Protein AF-A0A257TSZ1-F1 (afdb_monomer)

pLDDT: mean 91.19, std 8.9, range [55.22, 98.0]

Radius of gyration: 22.63 Å; Cα contacts (8 Å, |Δi|>4): 258; chains: 1; bounding box: 52×30×64 Å

Solvent-accessible surface area (backbone atoms only — not comparable to full-atom values): 9876 Å² total; per-residue (Å²): 120,74,31,49,71,44,69,35,70,67,18,49,51,43,49,48,54,56,43,73,74,39,53,81,71,53,32,54,44,48,52,51,23,55,51,53,51,50,53,45,48,20,61,42,54,86,80,51,58,47,81,46,98,85,66,38,30,39,37,81,40,74,49,34,31,34,36,35,37,78,40,75,96,72,38,33,31,39,31,63,37,48,48,70,62,68,61,60,66,57,52,44,51,46,38,49,53,46,34,43,58,61,38,58,96,40,52,39,98,84,70,73,50,55,36,49,59,53,29,52,49,48,26,46,44,41,33,73,76,68,64,52,75,57,63,56,59,43,35,19,39,34,37,30,58,40,56,60,76,41,88,49,51,56,65,64,35,25,77,74,67,34,56,70,29,21,52,51,20,55,74,65,38,60,55,83,89,44,59,82,93,76,77

Sequence (183 aa):
MRFTVEWQATARENLADLWLAATAESCRQITSSSQDIDVALRHQPYSVGESRTDGRRILFARPLAVVYEIHDEAALVKVVAVWRLVMEFKSLLSAISFAARAHEGQFRKDGETPYIAHPLRVMTVASQLFGVSDLEALMAAVLHDTIEDTRTDHDDLSEQFGTRVADYVAALTKDKRLPEETR

Mean predicted aligned error: 10.68 Å

Secondary structure (DSSP, 8-state):
-PPEEEE-HHHHHHHHHHHHTS-HHHHHHHHHHHHHHHHHHHH-TTTSSEE-TTS-EEEEETTEEEEEEEEGGGTEEEEEEEEE--THHHHHHHHHHHHHHHTTT-B-TTSSSBTTHHHHHHHHHHHHHH----HHHHHHHHHTTHHHHSS--HHHHHHHH-HHHHHHHHHH---TTS-TTT-

Structure (mmCIF, N/CA/C/O backbone):
data_AF-A0A257TSZ1-F1
#
_entry.id   AF-A0A257TSZ1-F1
#
loop_
_atom_site.group_PDB
_atom_site.id
_atom_site.type_symbol
_atom_site.label_atom_id
_atom_site.label_alt_id
_atom_site.label_comp_id
_atom_site.label_asym_id
_atom_site.label_entity_id
_atom_site.label_seq_id
_atom_site.pdbx_PDB_ins_code
_atom_site.Cartn_x
_atom_site.Cartn_y
_atom_site.Cartn_z
_atom_site.occupancy
_atom_site.B_iso_or_equiv
_atom_site.auth_seq_id
_atom_site.auth_comp_id
_atom_site.auth_asym_id
_atom_site.auth_atom_id
_atom_site.pdbx_PDB_model_num
ATOM 1 N N . MET A 1 1 ? 18.957 12.928 -32.176 1.00 67.88 1 MET A N 1
ATOM 2 C CA . MET A 1 1 ? 19.166 11.498 -32.491 1.00 67.88 1 MET A CA 1
ATOM 3 C C . MET A 1 1 ? 17.917 10.756 -32.040 1.00 67.88 1 MET A C 1
ATOM 5 O O . MET A 1 1 ? 17.446 11.062 -30.955 1.00 67.88 1 MET A O 1
ATOM 9 N N . ARG A 1 2 ? 17.305 9.912 -32.882 1.00 86.62 2 ARG A N 1
ATOM 10 C CA . ARG A 1 2 ? 16.135 9.104 -32.491 1.00 86.62 2 ARG A CA 1
ATOM 11 C C . ARG A 1 2 ? 16.613 7.700 -32.159 1.00 86.62 2 ARG A C 1
ATOM 13 O O . ARG A 1 2 ? 17.325 7.120 -32.971 1.00 86.62 2 ARG A O 1
ATOM 20 N N . PHE A 1 3 ? 16.209 7.194 -31.004 1.00 95.19 3 PHE A N 1
ATOM 21 C CA . PHE A 1 3 ? 16.510 5.835 -30.580 1.00 95.19 3 PHE A CA 1
ATOM 22 C C . PHE A 1 3 ? 15.377 4.890 -30.975 1.00 95.19 3 PHE A C 1
ATOM 24 O O . PHE A 1 3 ? 14.199 5.243 -30.901 1.00 95.19 3 PHE A O 1
ATOM 31 N N . THR A 1 4 ? 15.720 3.673 -31.371 1.00 96.38 4 THR A N 1
ATOM 32 C CA . THR A 1 4 ? 14.759 2.570 -31.428 1.00 96.38 4 THR A CA 1
ATOM 33 C C . THR A 1 4 ? 14.525 2.081 -30.005 1.00 96.38 4 THR A C 1
ATOM 35 O O . THR A 1 4 ? 15.482 1.924 -29.255 1.00 96.38 4 THR A O 1
ATOM 38 N N . VAL A 1 5 ? 13.270 1.862 -29.616 1.00 97.19 5 VAL A N 1
ATOM 39 C CA . VAL A 1 5 ? 12.923 1.321 -28.294 1.00 97.19 5 VAL A CA 1
ATOM 40 C C . VAL A 1 5 ? 12.461 -0.114 -28.483 1.00 97.19 5 VAL A C 1
ATOM 42 O O . VAL A 1 5 ? 11.555 -0.370 -29.275 1.00 97.19 5 VAL A O 1
ATOM 45 N N . GLU A 1 6 ? 13.096 -1.042 -27.779 1.00 97.62 6 GLU A N 1
ATOM 46 C CA . GLU A 1 6 ? 12.790 -2.466 -27.821 1.00 97.62 6 GLU A CA 1
ATOM 47 C C . GLU A 1 6 ? 12.449 -2.962 -26.418 1.00 97.62 6 GLU A C 1
ATOM 49 O O . GLU A 1 6 ? 13.275 -2.934 -25.504 1.00 97.62 6 GLU A O 1
ATOM 54 N N . TRP A 1 7 ? 11.228 -3.459 -26.253 1.00 97.81 7 TRP A N 1
ATOM 55 C CA . TRP A 1 7 ? 10.819 -4.125 -25.025 1.00 97.81 7 TRP A CA 1
ATOM 56 C C . TRP A 1 7 ? 11.271 -5.577 -25.064 1.00 97.81 7 TRP A C 1
ATOM 58 O O . TRP A 1 7 ? 10.825 -6.347 -25.918 1.00 97.81 7 TRP A O 1
ATOM 68 N N . GLN A 1 8 ? 12.141 -5.948 -24.127 1.00 97.94 8 GLN A N 1
ATOM 69 C CA . GLN A 1 8 ? 12.584 -7.330 -23.975 1.00 97.94 8 GLN A CA 1
ATOM 70 C C . GLN A 1 8 ? 11.395 -8.235 -23.632 1.00 97.94 8 GLN A C 1
ATOM 72 O O . GLN A 1 8 ? 10.414 -7.781 -23.039 1.00 97.94 8 GLN A O 1
ATOM 77 N N . ALA A 1 9 ? 11.478 -9.518 -23.999 1.00 95.12 9 ALA A N 1
ATOM 78 C CA . ALA A 1 9 ? 10.373 -10.471 -23.856 1.00 95.12 9 ALA A CA 1
ATOM 79 C C . ALA A 1 9 ? 9.764 -10.466 -22.443 1.00 95.12 9 ALA A C 1
ATOM 81 O O . ALA A 1 9 ? 8.557 -10.283 -22.308 1.00 95.12 9 ALA A O 1
ATOM 82 N N . THR A 1 10 ? 10.616 -10.509 -21.416 1.00 93.75 10 THR A N 1
ATOM 83 C CA . THR A 1 10 ? 10.232 -10.435 -19.999 1.00 93.75 10 THR A CA 1
ATOM 84 C C . THR A 1 10 ? 9.466 -9.158 -19.652 1.00 93.75 10 THR A C 1
ATOM 86 O O . THR A 1 10 ? 8.465 -9.200 -18.946 1.00 93.75 10 THR A O 1
ATOM 89 N N . ALA A 1 11 ? 9.895 -8.002 -20.164 1.00 94.81 11 ALA A N 1
ATOM 90 C CA . ALA A 1 11 ? 9.207 -6.738 -19.926 1.00 94.81 11 ALA A CA 1
ATOM 91 C C . ALA A 1 11 ? 7.840 -6.694 -20.626 1.00 94.81 11 ALA A C 1
ATOM 93 O O . ALA A 1 11 ? 6.883 -6.161 -20.071 1.00 94.81 11 ALA A O 1
ATOM 94 N N . ARG A 1 12 ? 7.719 -7.270 -21.827 1.00 96.50 12 ARG A N 1
ATOM 95 C CA . ARG A 1 12 ? 6.426 -7.355 -22.527 1.00 96.50 12 ARG A CA 1
ATOM 96 C C . ARG A 1 12 ? 5.448 -8.284 -21.816 1.00 96.50 12 ARG A C 1
ATOM 98 O O . ARG A 1 12 ? 4.275 -7.943 -21.722 1.00 96.50 12 ARG A O 1
ATOM 105 N N . GLU A 1 13 ? 5.926 -9.431 -21.337 1.00 94.94 13 GLU A N 1
ATOM 106 C CA . GLU A 1 13 ? 5.129 -10.395 -20.569 1.00 94.94 13 GLU A CA 1
ATOM 107 C C . GLU A 1 13 ? 4.626 -9.757 -19.271 1.00 94.94 13 GLU A C 1
ATOM 109 O O . GLU A 1 13 ? 3.419 -9.693 -19.059 1.00 94.94 13 GLU A O 1
ATOM 114 N N . ASN A 1 14 ? 5.513 -9.124 -18.495 1.00 93.56 14 ASN A N 1
ATOM 115 C CA . ASN A 1 14 ? 5.114 -8.389 -17.292 1.00 93.56 14 ASN A CA 1
ATOM 116 C C . ASN A 1 14 ? 4.100 -7.275 -17.594 1.00 93.56 14 ASN A C 1
ATOM 118 O O . ASN A 1 14 ? 3.155 -7.077 -16.835 1.00 93.56 14 ASN A O 1
ATOM 122 N N . LEU A 1 15 ? 4.274 -6.522 -18.688 1.00 95.31 15 LEU A N 1
ATOM 123 C CA . LEU A 1 15 ? 3.313 -5.486 -19.078 1.00 95.31 15 LEU A CA 1
ATOM 124 C C . LEU A 1 15 ? 1.938 -6.084 -19.408 1.00 95.31 15 LEU A C 1
ATOM 126 O O . LEU A 1 15 ? 0.918 -5.499 -19.042 1.00 95.31 15 LEU A O 1
ATOM 130 N N . ALA A 1 16 ? 1.915 -7.230 -20.091 1.00 94.25 16 ALA A N 1
ATOM 131 C CA . ALA A 1 16 ? 0.687 -7.942 -20.419 1.00 94.25 16 ALA A CA 1
ATOM 132 C C . ALA A 1 16 ? -0.016 -8.443 -19.152 1.00 94.25 16 ALA A C 1
ATOM 134 O O . ALA A 1 16 ? -1.211 -8.202 -19.002 1.00 94.25 16 ALA A O 1
ATOM 135 N N . ASP A 1 17 ? 0.720 -9.036 -18.212 1.00 91.88 17 ASP A N 1
ATOM 136 C CA . ASP A 1 17 ? 0.175 -9.499 -16.932 1.00 91.88 17 ASP A CA 1
ATOM 137 C C . ASP A 1 17 ? -0.420 -8.342 -16.120 1.00 91.88 17 ASP A C 1
ATOM 139 O O . ASP A 1 17 ? -1.544 -8.431 -15.622 1.00 91.88 17 ASP A O 1
ATOM 143 N N . LEU A 1 18 ? 0.289 -7.208 -16.051 1.00 90.44 18 LEU A N 1
ATOM 144 C CA . LEU A 1 18 ? -0.206 -5.994 -15.397 1.00 90.44 18 LEU A CA 1
ATOM 145 C C . LEU A 1 18 ? -1.496 -5.472 -16.034 1.00 90.44 18 LEU A C 1
ATOM 147 O O . LEU A 1 18 ? -2.370 -4.976 -15.325 1.00 90.44 18 LEU A O 1
ATOM 151 N N . TRP A 1 19 ? -1.609 -5.552 -17.360 1.00 93.19 19 TRP A N 1
ATOM 152 C CA . TRP A 1 19 ? -2.798 -5.117 -18.085 1.00 93.19 19 TRP A CA 1
ATOM 153 C C . TRP A 1 19 ? -3.968 -6.089 -17.892 1.00 93.19 19 TRP A C 1
ATOM 155 O O . TRP A 1 19 ? -5.091 -5.648 -17.672 1.00 93.19 19 TRP A O 1
ATOM 165 N N . LEU A 1 20 ? -3.716 -7.401 -17.929 1.00 89.19 20 LEU A N 1
ATOM 166 C CA . LEU A 1 20 ? -4.734 -8.440 -17.738 1.00 89.19 20 LEU A CA 1
ATOM 167 C C . LEU A 1 20 ? -5.305 -8.445 -16.316 1.00 89.19 20 LEU A C 1
ATOM 169 O O . LEU A 1 20 ? -6.489 -8.720 -16.135 1.00 89.19 20 LEU A O 1
ATOM 173 N N . ALA A 1 21 ? -4.488 -8.112 -15.317 1.00 82.06 21 ALA A N 1
ATOM 174 C CA . ALA A 1 21 ? -4.914 -8.007 -13.924 1.00 82.06 21 ALA A CA 1
ATOM 175 C C . ALA A 1 21 ? -5.618 -6.674 -13.585 1.00 82.06 21 ALA A C 1
ATOM 177 O O . ALA A 1 21 ? -6.079 -6.487 -12.457 1.00 82.06 21 ALA A O 1
ATOM 178 N N . ALA A 1 22 ? -5.679 -5.717 -14.516 1.00 82.56 22 ALA A N 1
ATOM 179 C CA . ALA A 1 22 ? -6.166 -4.366 -14.259 1.00 82.56 22 ALA A CA 1
ATOM 180 C C . ALA A 1 22 ? -7.671 -4.185 -14.535 1.00 82.56 22 ALA A C 1
ATOM 182 O O . ALA A 1 22 ? -8.278 -4.852 -15.368 1.00 82.56 22 ALA A O 1
ATOM 183 N N . THR A 1 23 ? -8.284 -3.208 -13.856 1.00 80.88 23 THR A N 1
ATOM 184 C CA . THR A 1 23 ? -9.635 -2.731 -14.195 1.00 80.88 23 THR A CA 1
ATOM 185 C C . THR A 1 23 ? -9.628 -1.980 -15.528 1.00 80.88 23 THR A C 1
ATOM 187 O O . THR A 1 23 ? -8.599 -1.442 -15.929 1.00 80.88 23 THR A O 1
ATOM 190 N N . ALA A 1 24 ? -10.784 -1.831 -16.185 1.00 77.12 24 ALA A N 1
ATOM 191 C CA . ALA A 1 24 ? -10.878 -1.126 -17.472 1.00 77.12 24 ALA A CA 1
ATOM 192 C C . ALA A 1 24 ? -10.307 0.310 -17.447 1.00 77.12 24 ALA A C 1
ATOM 194 O O . ALA A 1 24 ? -9.756 0.784 -18.442 1.00 77.12 24 ALA A O 1
ATOM 195 N N . GLU A 1 25 ? -10.428 1.015 -16.319 1.00 73.44 25 GLU A N 1
ATOM 196 C CA . GLU A 1 25 ? -9.804 2.328 -16.124 1.00 73.44 25 GLU A CA 1
ATOM 197 C C . GLU A 1 25 ? -8.284 2.231 -15.961 1.00 73.44 25 GLU A C 1
ATOM 199 O O . GLU A 1 25 ? -7.546 2.964 -16.624 1.00 73.44 25 GLU A O 1
ATOM 204 N N . SER A 1 26 ? -7.809 1.282 -15.153 1.00 80.56 26 SER A N 1
ATOM 205 C CA . SER A 1 26 ? -6.377 1.034 -14.963 1.00 80.56 26 SER A CA 1
ATOM 206 C C . SER A 1 26 ? -5.695 0.565 -16.257 1.00 80.56 26 SER A C 1
ATOM 208 O O . SER A 1 26 ? -4.576 0.990 -16.530 1.00 80.56 26 SER A O 1
ATOM 210 N N . CYS A 1 27 ? -6.371 -0.215 -17.109 1.00 90.50 27 CYS A N 1
ATOM 211 C CA . CYS A 1 27 ? -5.878 -0.614 -18.431 1.00 90.50 27 CYS A CA 1
ATOM 212 C C . CYS A 1 27 ? -5.538 0.603 -19.299 1.00 90.50 27 CYS A C 1
ATOM 214 O O . CYS A 1 27 ? -4.465 0.649 -19.897 1.00 90.50 27 CYS A O 1
ATOM 216 N N . ARG A 1 28 ? -6.416 1.620 -19.337 1.00 89.31 28 ARG A N 1
ATOM 217 C CA . ARG A 1 28 ? -6.166 2.859 -20.100 1.00 89.31 28 ARG A CA 1
ATOM 218 C C . ARG A 1 28 ? -4.935 3.599 -19.582 1.00 89.31 28 ARG A C 1
ATOM 220 O O . ARG A 1 28 ? -4.121 4.056 -20.381 1.00 89.31 28 ARG A O 1
ATOM 227 N N . GLN A 1 29 ? -4.782 3.682 -18.261 1.00 89.69 29 GLN A N 1
ATOM 228 C CA . GLN A 1 29 ? -3.630 4.328 -17.628 1.00 89.69 29 GLN A CA 1
ATOM 229 C C . GLN A 1 29 ? -2.321 3.576 -17.911 1.00 89.69 29 GLN A C 1
ATOM 231 O O . GLN A 1 29 ? -1.318 4.207 -18.232 1.00 89.69 29 GLN A O 1
ATOM 236 N N . ILE A 1 30 ? -2.332 2.240 -17.842 1.00 92.69 30 ILE A N 1
ATOM 237 C CA . ILE A 1 30 ? -1.179 1.387 -18.175 1.00 92.69 30 ILE A CA 1
ATOM 238 C C . ILE A 1 30 ? -0.782 1.574 -19.642 1.00 92.69 30 ILE A C 1
ATOM 240 O O . ILE A 1 30 ? 0.391 1.802 -19.934 1.00 92.69 30 ILE A O 1
ATOM 244 N N . THR A 1 31 ? -1.750 1.537 -20.564 1.00 95.00 31 THR A N 1
ATOM 245 C CA . THR A 1 31 ? -1.488 1.749 -21.992 1.00 95.00 31 THR A CA 1
ATOM 246 C C . THR A 1 31 ? -0.898 3.137 -22.252 1.00 95.00 31 THR A C 1
ATOM 248 O O . THR A 1 31 ? 0.151 3.223 -22.887 1.00 95.00 31 THR 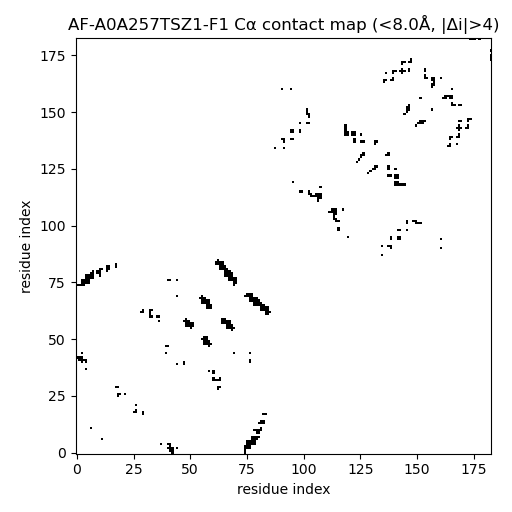A O 1
ATOM 251 N N . SER A 1 32 ? -1.500 4.203 -21.714 1.00 94.88 32 SER A N 1
ATOM 252 C CA . SER A 1 32 ? -0.982 5.574 -21.863 1.00 94.88 32 SER A CA 1
ATOM 253 C C . SER A 1 32 ? 0.450 5.699 -21.341 1.00 94.88 32 SER A C 1
ATOM 255 O O . SER A 1 32 ? 1.330 6.187 -22.037 1.00 94.88 32 SER A O 1
ATOM 257 N N . SER A 1 33 ? 0.711 5.176 -20.145 1.00 94.88 33 SER A N 1
ATOM 258 C CA . SER A 1 33 ? 2.034 5.217 -19.524 1.00 94.88 33 SER A CA 1
ATOM 259 C C . SER A 1 33 ? 3.096 4.457 -20.328 1.00 94.88 33 SER A C 1
ATOM 261 O O . SER A 1 33 ? 4.203 4.965 -20.507 1.00 94.88 33 SER A O 1
ATOM 263 N N . SER A 1 34 ? 2.769 3.281 -20.880 1.00 96.69 34 SER A N 1
ATOM 264 C CA . SER A 1 34 ? 3.697 2.555 -21.762 1.00 96.69 34 SER A CA 1
ATOM 265 C C . SER A 1 34 ? 4.038 3.341 -23.036 1.00 96.69 34 SER A C 1
ATOM 267 O O . SER A 1 34 ? 5.186 3.323 -23.476 1.00 96.69 34 SER A O 1
ATOM 269 N N . GLN A 1 35 ? 3.075 4.089 -23.590 1.00 96.62 35 GLN A N 1
ATOM 270 C CA . GLN A 1 35 ? 3.293 4.956 -24.750 1.00 96.62 35 GLN A CA 1
ATOM 271 C C . GLN A 1 35 ? 4.170 6.161 -24.395 1.00 96.62 35 GLN A C 1
ATOM 273 O O . GLN A 1 35 ? 5.081 6.495 -25.153 1.00 96.62 35 GLN A O 1
ATOM 278 N N . ASP A 1 36 ? 3.943 6.779 -23.235 1.00 96.25 36 ASP A N 1
ATOM 279 C CA . ASP A 1 36 ? 4.760 7.891 -22.744 1.00 96.25 36 ASP A CA 1
ATOM 280 C C . ASP A 1 36 ? 6.218 7.463 -22.531 1.00 96.25 36 ASP A C 1
ATOM 282 O O . ASP A 1 36 ? 7.141 8.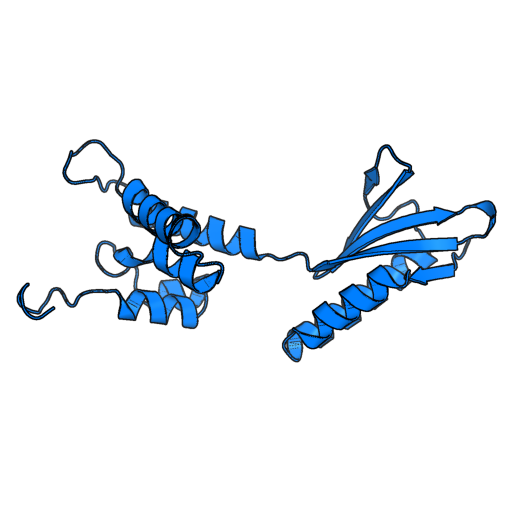190 -22.906 1.00 96.25 36 ASP A O 1
ATOM 286 N N . ILE A 1 37 ? 6.436 6.255 -21.996 1.00 96.88 37 ILE A N 1
ATOM 287 C CA . ILE A 1 37 ? 7.766 5.642 -21.869 1.00 96.88 37 ILE A CA 1
ATOM 288 C C . ILE A 1 37 ? 8.416 5.490 -23.248 1.00 96.88 37 ILE A C 1
ATOM 290 O O . ILE A 1 37 ? 9.544 5.944 -23.445 1.00 96.88 37 ILE A O 1
ATOM 294 N N . ASP A 1 38 ? 7.705 4.910 -24.215 1.00 96.69 38 ASP A N 1
ATOM 295 C CA . ASP A 1 38 ? 8.199 4.730 -25.584 1.00 96.69 38 ASP A CA 1
ATOM 296 C C . ASP A 1 38 ? 8.607 6.058 -26.231 1.00 96.69 38 ASP A C 1
ATOM 298 O O . ASP A 1 38 ? 9.675 6.173 -26.842 1.00 96.69 38 ASP A O 1
ATOM 302 N N . VAL A 1 39 ? 7.770 7.087 -26.083 1.00 96.06 39 VAL A N 1
ATOM 303 C CA . VAL A 1 39 ? 8.034 8.425 -26.618 1.00 96.06 39 VAL A CA 1
ATOM 304 C C . VAL A 1 39 ? 9.245 9.048 -25.929 1.00 96.06 39 VAL A C 1
ATOM 306 O O . VAL A 1 39 ? 10.131 9.557 -26.621 1.00 96.06 39 VAL A O 1
ATOM 309 N N . ALA A 1 40 ? 9.322 8.996 -24.600 1.00 95.50 40 ALA A N 1
ATOM 310 C CA . ALA A 1 40 ? 10.424 9.569 -23.836 1.00 95.50 40 ALA A CA 1
ATOM 311 C C . ALA A 1 40 ? 11.769 8.929 -24.214 1.00 95.50 40 ALA A C 1
ATOM 313 O O . ALA A 1 40 ? 12.721 9.634 -24.567 1.00 95.50 40 ALA A O 1
ATOM 314 N N . LEU A 1 41 ? 11.828 7.595 -24.220 1.00 96.38 41 LEU A N 1
ATOM 315 C CA . LEU A 1 41 ? 13.045 6.836 -24.511 1.00 96.38 41 LEU A CA 1
ATOM 316 C C . LEU A 1 41 ? 13.493 6.972 -25.971 1.00 96.38 41 LEU A C 1
ATOM 318 O O . LEU A 1 41 ? 14.689 6.999 -26.246 1.00 96.38 41 LEU A O 1
ATOM 322 N N . ARG A 1 42 ? 12.558 7.136 -26.913 1.00 96.19 42 ARG A N 1
ATOM 323 C CA . ARG A 1 42 ? 12.878 7.380 -28.329 1.00 96.19 42 ARG A CA 1
ATOM 324 C C . ARG A 1 42 ? 13.566 8.725 -28.561 1.00 96.19 42 ARG A C 1
ATOM 326 O O . ARG A 1 42 ? 14.367 8.843 -29.492 1.00 96.19 42 ARG A O 1
ATOM 333 N N . HIS A 1 43 ? 13.229 9.747 -27.775 1.00 93.81 43 HIS A N 1
ATOM 334 C CA . HIS A 1 43 ? 13.688 11.116 -28.021 1.00 93.81 43 HIS A CA 1
ATOM 335 C C . HIS A 1 43 ? 14.877 11.518 -27.155 1.00 93.81 43 HIS A C 1
ATOM 337 O O . HIS A 1 43 ? 15.797 12.154 -27.670 1.00 93.81 43 HIS A O 1
ATOM 343 N N . GLN A 1 44 ? 14.855 11.201 -25.858 1.00 92.81 44 GLN A N 1
ATOM 344 C CA . GLN A 1 44 ? 15.861 11.698 -24.919 1.00 92.81 44 GLN A CA 1
ATOM 345 C C . GLN A 1 44 ? 16.191 10.688 -23.799 1.00 92.81 44 GLN A C 1
ATOM 347 O O . GLN A 1 44 ? 16.047 11.000 -22.618 1.00 92.81 44 GLN A O 1
ATOM 352 N N . PRO A 1 45 ? 16.688 9.482 -24.123 1.00 93.69 45 PRO A N 1
ATOM 353 C CA . PRO A 1 45 ? 16.897 8.436 -23.118 1.00 93.69 45 PRO A CA 1
ATOM 354 C C . PRO A 1 45 ? 17.956 8.798 -22.058 1.00 93.69 45 PRO A C 1
ATOM 356 O O . PRO A 1 45 ? 17.916 8.281 -20.949 1.00 93.69 45 PRO A O 1
ATOM 359 N N . TYR A 1 46 ? 18.877 9.725 -22.347 1.00 93.62 46 TYR A N 1
ATOM 360 C CA . TYR A 1 46 ? 19.882 10.187 -21.377 1.00 93.62 46 TYR A CA 1
ATOM 361 C C . TYR A 1 46 ? 19.359 11.224 -20.377 1.00 93.62 46 TYR A C 1
ATOM 363 O O . TYR A 1 46 ? 19.926 11.347 -19.291 1.00 93.62 46 TYR A O 1
ATOM 371 N N . SER A 1 47 ? 18.318 11.989 -20.729 1.00 92.19 47 SER A N 1
ATOM 372 C CA . SER A 1 47 ? 17.784 13.062 -19.874 1.00 92.19 47 SER A CA 1
ATOM 373 C C . SER A 1 47 ? 16.611 12.610 -19.009 1.00 92.19 47 SER A C 1
ATOM 375 O O . SER A 1 47 ? 16.242 13.313 -18.072 1.00 92.19 47 SER A O 1
ATOM 377 N N . VAL A 1 48 ? 16.032 11.445 -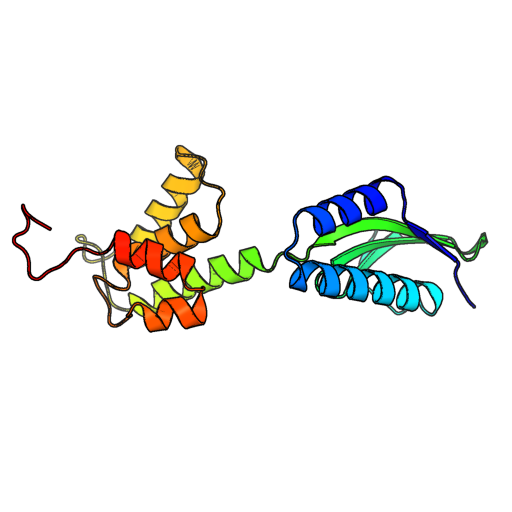19.303 1.00 92.00 48 VAL A N 1
ATOM 378 C CA . VAL A 1 48 ? 14.920 10.880 -18.538 1.00 92.00 48 VAL A CA 1
ATOM 379 C C . VAL A 1 48 ? 15.412 9.805 -17.569 1.00 92.00 48 VAL A C 1
ATOM 381 O O . VAL A 1 48 ? 16.392 9.104 -17.827 1.00 92.00 48 VAL A O 1
ATOM 384 N N . GLY A 1 49 ? 14.726 9.663 -16.436 1.00 90.88 49 GLY A N 1
ATOM 385 C CA . GLY A 1 49 ? 15.036 8.652 -15.423 1.00 90.88 49 GLY A CA 1
ATOM 386 C C . GLY A 1 49 ? 16.354 8.856 -14.661 1.00 90.88 49 GLY A C 1
ATOM 387 O O . GLY A 1 49 ? 17.063 9.844 -14.830 1.00 90.88 49 GLY A O 1
ATOM 388 N N . GLU A 1 50 ? 16.674 7.886 -13.807 1.00 92.44 50 GLU A N 1
ATOM 389 C CA . GLU A 1 50 ? 17.844 7.875 -12.926 1.00 92.44 50 GLU A CA 1
ATOM 390 C C . GLU A 1 50 ? 18.842 6.786 -13.335 1.00 92.44 50 GLU A C 1
ATOM 392 O O . GLU A 1 50 ? 18.465 5.621 -13.479 1.00 92.44 50 GLU A O 1
ATOM 397 N N . SER A 1 51 ? 20.122 7.146 -13.464 1.00 93.19 51 SER A N 1
ATOM 398 C CA . SER A 1 51 ? 21.215 6.199 -13.726 1.00 93.19 51 SER A CA 1
ATOM 399 C C . SER A 1 51 ? 21.526 5.304 -12.523 1.00 93.19 51 SER A C 1
ATOM 401 O O . SER A 1 51 ? 21.417 5.724 -11.370 1.00 93.19 51 SER A O 1
ATOM 403 N N . ARG A 1 52 ? 22.003 4.088 -12.795 1.00 93.50 52 ARG A N 1
ATOM 404 C CA . ARG A 1 52 ? 22.533 3.126 -11.819 1.00 93.50 52 ARG A CA 1
ATOM 405 C C . ARG A 1 52 ? 24.009 2.837 -12.100 1.00 93.50 52 ARG A C 1
ATOM 407 O O . ARG A 1 52 ? 24.517 3.119 -13.183 1.00 93.50 52 ARG A O 1
ATOM 414 N N . THR A 1 53 ? 24.712 2.308 -11.100 1.00 88.19 53 THR A N 1
ATOM 415 C CA . THR A 1 53 ? 26.166 2.055 -11.152 1.00 88.19 53 THR A CA 1
ATOM 416 C C . THR A 1 53 ? 26.567 0.971 -12.151 1.00 88.19 53 THR A C 1
ATOM 418 O O . THR A 1 53 ? 27.727 0.903 -12.540 1.00 88.19 53 THR A O 1
ATOM 421 N N . ASP A 1 54 ? 25.620 0.145 -12.583 1.00 90.12 54 ASP A N 1
ATOM 422 C CA . ASP A 1 54 ? 25.796 -0.932 -13.558 1.00 90.12 54 ASP A CA 1
ATOM 423 C C . ASP A 1 54 ? 25.441 -0.517 -14.998 1.00 90.12 54 ASP A C 1
ATOM 425 O O . ASP A 1 54 ? 25.347 -1.366 -15.880 1.00 90.12 54 ASP A O 1
ATOM 429 N N . GLY A 1 55 ? 25.225 0.779 -15.245 1.00 88.00 55 GLY A N 1
ATOM 430 C CA . GLY A 1 55 ? 24.879 1.315 -16.564 1.00 88.00 55 GLY A CA 1
ATOM 431 C C . GLY A 1 55 ? 23.387 1.255 -16.907 1.00 88.00 55 GLY A C 1
ATOM 432 O O . GLY A 1 55 ? 22.974 1.852 -17.903 1.00 88.00 55 GLY A O 1
ATOM 433 N N . ARG A 1 56 ? 22.555 0.615 -16.075 1.00 95.62 56 ARG A N 1
ATOM 434 C CA . ARG A 1 56 ? 21.094 0.621 -16.241 1.00 95.62 56 ARG A CA 1
ATOM 435 C C . ARG A 1 56 ? 20.493 1.944 -15.784 1.00 95.62 56 ARG A C 1
ATOM 437 O O . ARG A 1 56 ? 21.087 2.702 -15.016 1.00 95.62 56 ARG A O 1
ATOM 444 N N . ARG A 1 57 ? 19.279 2.231 -16.242 1.00 96.94 57 ARG A N 1
ATOM 445 C CA . ARG A 1 57 ? 18.527 3.439 -15.892 1.00 96.94 57 ARG A CA 1
ATOM 446 C C . ARG A 1 57 ? 17.107 3.078 -15.490 1.00 96.94 57 ARG A C 1
ATOM 448 O O . ARG A 1 57 ? 16.548 2.117 -16.007 1.00 96.94 57 ARG A O 1
ATOM 455 N N . ILE A 1 58 ? 16.522 3.839 -14.570 1.00 96.38 58 ILE A N 1
ATOM 456 C CA . ILE A 1 58 ? 15.138 3.647 -14.117 1.00 96.38 58 ILE A CA 1
ATOM 457 C C . ILE A 1 58 ? 14.308 4.864 -14.500 1.00 96.38 58 ILE A C 1
ATOM 459 O O . ILE A 1 58 ? 14.647 5.977 -14.110 1.00 96.38 58 ILE A O 1
ATOM 463 N N . LEU A 1 59 ? 13.214 4.663 -15.232 1.00 95.81 59 LEU A N 1
ATOM 464 C CA . LEU A 1 59 ? 12.246 5.711 -15.553 1.00 95.81 59 LEU A CA 1
ATOM 465 C C . LEU A 1 59 ? 10.935 5.441 -14.818 1.00 95.81 59 LEU A C 1
ATOM 467 O O . LEU A 1 59 ? 10.356 4.365 -14.937 1.00 95.81 59 LEU A O 1
ATOM 471 N N . PHE A 1 60 ? 10.456 6.448 -14.093 1.00 93.75 60 PHE A N 1
ATOM 472 C CA . PHE A 1 60 ? 9.146 6.444 -13.455 1.00 93.75 60 PHE A CA 1
ATOM 473 C C . PHE A 1 60 ? 8.160 7.222 -14.331 1.00 93.75 60 PHE A C 1
ATOM 475 O O . PHE A 1 60 ? 8.308 8.429 -14.508 1.00 93.75 60 PHE A O 1
ATOM 482 N N . ALA A 1 61 ? 7.143 6.543 -14.855 1.00 91.19 61 ALA A N 1
ATOM 483 C CA . ALA A 1 61 ? 6.077 7.138 -15.653 1.00 91.19 61 ALA A CA 1
ATOM 484 C C . ALA A 1 61 ? 4.757 6.528 -15.188 1.00 91.19 61 ALA A C 1
ATOM 486 O O . ALA A 1 61 ? 4.356 5.468 -15.652 1.00 91.19 61 ALA A O 1
ATOM 487 N N . ARG A 1 62 ? 4.108 7.143 -14.197 1.00 88.88 62 ARG A N 1
ATOM 488 C CA . ARG A 1 62 ? 2.975 6.519 -13.497 1.00 88.88 62 ARG A CA 1
ATOM 489 C C . ARG A 1 62 ? 1.856 6.085 -14.466 1.00 88.88 62 ARG A C 1
ATOM 491 O O . ARG A 1 62 ? 1.536 6.845 -15.373 1.00 88.88 62 ARG A O 1
ATOM 498 N N . PRO A 1 63 ? 1.235 4.909 -14.248 1.00 90.69 63 PRO A N 1
ATOM 499 C CA . PRO A 1 63 ? 1.419 4.012 -13.103 1.00 90.69 63 PRO A CA 1
ATOM 500 C C . PRO A 1 63 ? 2.591 3.026 -13.239 1.00 90.69 63 PRO A C 1
ATOM 502 O O . PRO A 1 63 ? 2.723 2.156 -12.385 1.00 90.69 63 PRO A O 1
ATOM 505 N N . LEU A 1 64 ? 3.432 3.121 -14.269 1.00 93.88 64 LEU A N 1
ATOM 506 C CA . LEU A 1 64 ? 4.537 2.191 -14.497 1.00 93.88 64 LEU A CA 1
ATOM 507 C C . LEU A 1 64 ? 5.887 2.758 -14.048 1.00 93.88 64 LEU A C 1
ATOM 509 O O . LEU A 1 64 ? 6.119 3.967 -13.972 1.00 93.88 64 LEU A O 1
ATOM 513 N N . ALA A 1 65 ? 6.810 1.848 -13.790 1.00 94.56 65 ALA A N 1
ATOM 514 C CA . ALA A 1 65 ? 8.231 2.125 -13.780 1.00 94.56 65 ALA A CA 1
ATOM 515 C C . ALA A 1 65 ? 8.944 1.076 -14.626 1.00 94.56 65 ALA A C 1
ATOM 517 O O . ALA A 1 65 ? 8.518 -0.079 -14.683 1.00 94.56 65 ALA A O 1
ATOM 518 N N . VAL A 1 66 ? 10.012 1.496 -15.295 1.00 97.25 66 VAL A N 1
ATOM 519 C CA . VAL A 1 66 ? 10.813 0.628 -16.156 1.00 97.25 66 VAL A CA 1
ATOM 520 C C . VAL A 1 66 ? 12.285 0.717 -15.812 1.00 97.25 66 VAL A C 1
ATOM 522 O O . VAL A 1 66 ? 12.778 1.782 -15.439 1.00 97.25 66 VAL A O 1
ATOM 525 N N . VAL A 1 67 ? 12.992 -0.394 -15.999 1.00 97.44 67 VAL A N 1
ATOM 526 C CA . VAL A 1 67 ? 14.451 -0.405 -16.112 1.00 97.44 67 VAL A CA 1
ATOM 527 C C . VAL A 1 67 ? 14.800 -0.521 -17.586 1.00 97.44 67 VAL A C 1
ATOM 529 O O . VAL A 1 67 ? 14.210 -1.333 -18.303 1.00 97.44 67 VAL A O 1
ATOM 532 N N . TYR A 1 68 ? 15.758 0.280 -18.037 1.00 97.75 68 TYR A N 1
ATOM 533 C CA . TYR A 1 68 ? 16.214 0.268 -19.416 1.00 97.75 68 TYR A CA 1
ATOM 534 C C . TYR A 1 68 ? 17.725 0.476 -19.541 1.00 97.75 68 TYR A C 1
ATOM 536 O O . TYR A 1 68 ? 18.382 1.013 -18.647 1.00 97.75 68 TYR A O 1
ATOM 544 N N . GLU A 1 69 ? 18.257 0.043 -20.677 1.00 97.00 69 GLU A N 1
ATOM 545 C CA . GLU A 1 69 ? 19.661 0.146 -21.073 1.00 97.00 69 GLU A CA 1
ATOM 546 C C . GLU A 1 69 ? 19.758 0.921 -22.384 1.00 97.00 69 GLU A C 1
ATOM 548 O O . GLU A 1 69 ? 18.900 0.772 -23.258 1.00 97.00 69 GLU A O 1
ATOM 553 N N . ILE A 1 70 ? 20.793 1.750 -22.526 1.00 96.12 70 ILE A N 1
ATOM 554 C CA . ILE A 1 70 ? 21.051 2.496 -23.760 1.00 96.12 70 ILE A CA 1
ATOM 555 C C . ILE A 1 70 ? 22.260 1.877 -24.460 1.00 96.12 70 ILE A C 1
ATOM 557 O O . ILE A 1 70 ? 23.318 1.715 -23.858 1.00 96.12 70 ILE A O 1
ATOM 561 N N . HIS A 1 71 ? 22.098 1.546 -25.736 1.00 94.69 71 HIS A N 1
ATOM 562 C CA . HIS A 1 71 ? 23.131 1.005 -26.610 1.00 94.69 71 HIS A CA 1
ATOM 563 C C . HIS A 1 71 ? 23.439 2.029 -27.707 1.00 94.69 71 HIS A C 1
ATOM 565 O O . HIS A 1 71 ? 22.760 2.087 -28.738 1.00 94.69 71 HIS A O 1
ATOM 571 N N . ASP A 1 72 ? 24.469 2.839 -27.460 1.00 88.62 72 ASP A N 1
ATOM 572 C CA . ASP A 1 72 ? 24.899 3.947 -28.319 1.00 88.62 72 ASP A CA 1
ATOM 573 C C . ASP A 1 72 ? 25.153 3.528 -29.769 1.00 88.62 72 ASP A C 1
ATOM 575 O O . ASP A 1 72 ? 24.633 4.149 -30.697 1.00 88.62 72 ASP A O 1
ATOM 579 N N . GLU A 1 73 ? 25.900 2.438 -29.963 1.00 89.00 73 GLU A N 1
ATOM 580 C CA . GLU A 1 73 ? 26.353 1.978 -31.284 1.00 89.00 73 GLU A CA 1
ATOM 581 C C . GLU A 1 73 ? 25.198 1.686 -32.251 1.00 89.00 73 GLU A C 1
ATOM 583 O O . GLU A 1 73 ? 25.325 1.883 -33.458 1.00 89.00 73 GLU A O 1
ATOM 588 N N . ALA A 1 74 ? 24.056 1.250 -31.718 1.00 90.12 74 ALA A N 1
ATOM 589 C CA . ALA A 1 74 ? 22.877 0.879 -32.494 1.00 90.12 74 ALA A CA 1
ATOM 590 C C . ALA A 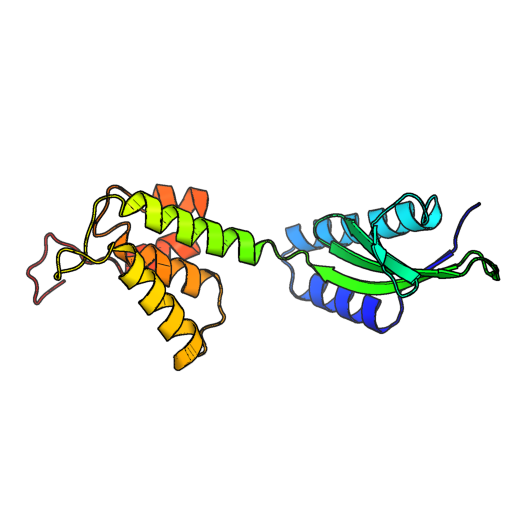1 74 ? 21.747 1.919 -32.417 1.00 90.12 74 ALA A C 1
ATOM 592 O O . ALA A 1 74 ? 20.670 1.678 -32.964 1.00 90.12 74 ALA A O 1
ATOM 593 N N . ALA A 1 75 ? 21.953 3.042 -31.714 1.00 93.56 75 ALA A N 1
ATOM 594 C CA . ALA A 1 75 ? 20.883 3.963 -31.329 1.00 93.56 75 ALA A CA 1
ATOM 595 C C . ALA A 1 75 ? 19.660 3.206 -30.765 1.00 93.56 75 ALA A C 1
ATOM 597 O O . ALA A 1 75 ? 18.520 3.448 -31.163 1.00 93.56 75 ALA A O 1
ATOM 598 N N . LEU A 1 76 ? 19.902 2.249 -29.864 1.00 95.81 76 LEU A N 1
ATOM 599 C CA . LEU A 1 76 ? 18.892 1.328 -29.341 1.00 95.81 76 LEU A CA 1
ATOM 600 C C . LEU A 1 76 ? 18.716 1.521 -27.834 1.00 95.81 76 LEU A C 1
ATOM 602 O O . LEU A 1 76 ? 19.689 1.653 -27.100 1.00 95.81 76 LEU A O 1
ATOM 606 N N . VAL A 1 77 ? 17.474 1.489 -27.367 1.00 97.00 77 VAL A N 1
ATOM 607 C CA . VAL A 1 77 ? 17.117 1.432 -25.951 1.00 97.00 77 VAL A CA 1
ATOM 608 C C . VAL A 1 77 ? 16.390 0.124 -25.690 1.00 97.00 77 VAL A C 1
ATOM 610 O O . VAL A 1 77 ? 15.361 -0.140 -26.312 1.00 97.00 77 VAL A O 1
ATOM 613 N N . LYS A 1 78 ? 16.898 -0.682 -24.758 1.00 97.75 78 LYS A N 1
ATOM 614 C CA . LYS A 1 78 ? 16.247 -1.924 -24.334 1.00 97.75 78 LYS A CA 1
ATOM 615 C C . LYS A 1 78 ? 15.514 -1.703 -23.028 1.00 97.75 78 LYS A C 1
ATOM 617 O O . LYS A 1 78 ? 16.146 -1.408 -22.019 1.00 97.75 78 LYS A O 1
ATOM 622 N N . VAL A 1 79 ? 14.198 -1.882 -23.024 1.00 97.75 79 VAL A N 1
ATOM 623 C CA . VAL A 1 79 ? 13.412 -1.942 -21.788 1.00 97.75 79 VAL A CA 1
ATOM 624 C C . VAL A 1 79 ? 13.503 -3.366 -21.252 1.00 97.75 79 VAL A C 1
ATOM 626 O O . VAL A 1 79 ? 12.948 -4.292 -21.844 1.00 97.75 79 VAL A O 1
ATOM 629 N N . VAL A 1 80 ? 14.251 -3.547 -20.164 1.00 97.38 80 VAL A N 1
ATOM 630 C CA . VAL A 1 80 ? 14.592 -4.870 -19.608 1.00 97.38 80 VAL A CA 1
ATOM 631 C C . VAL A 1 80 ? 13.599 -5.340 -18.550 1.00 97.38 80 VAL A C 1
ATOM 633 O O . VAL A 1 80 ? 13.419 -6.541 -18.361 1.00 97.38 80 VAL A O 1
ATOM 636 N N . ALA A 1 81 ? 12.932 -4.406 -17.872 1.00 95.94 81 ALA A N 1
ATOM 637 C CA . ALA A 1 81 ? 11.913 -4.714 -16.881 1.00 95.94 81 ALA A CA 1
ATOM 638 C C . ALA A 1 81 ? 10.867 -3.605 -16.812 1.00 95.94 81 ALA A C 1
ATOM 640 O O . ALA A 1 81 ? 11.177 -2.431 -17.015 1.00 95.94 81 ALA A O 1
ATOM 641 N N . VAL A 1 82 ? 9.648 -3.991 -16.452 1.00 95.94 82 VAL A N 1
ATOM 642 C CA . VAL A 1 82 ? 8.544 -3.093 -16.126 1.00 95.94 82 VAL A CA 1
ATOM 643 C C . VAL A 1 82 ? 7.799 -3.644 -14.928 1.00 95.94 82 VAL A C 1
ATOM 645 O O . VAL A 1 82 ? 7.652 -4.858 -14.777 1.00 95.94 82 VAL A O 1
ATOM 648 N N . TRP A 1 83 ? 7.341 -2.743 -14.075 1.00 93.00 83 TRP A N 1
ATOM 649 C CA . TRP A 1 83 ? 6.447 -3.060 -12.979 1.00 93.00 83 TRP A CA 1
ATOM 650 C C . TRP A 1 83 ? 5.474 -1.906 -12.774 1.00 93.00 83 TRP A C 1
ATOM 652 O O . TRP A 1 83 ? 5.732 -0.759 -13.154 1.00 93.00 83 TRP A O 1
ATOM 662 N N . ARG A 1 84 ? 4.337 -2.202 -12.152 1.00 88.00 84 ARG A N 1
ATOM 663 C CA . ARG A 1 84 ? 3.444 -1.157 -11.669 1.00 88.00 84 ARG A CA 1
ATOM 664 C C . ARG A 1 84 ? 4.095 -0.513 -10.452 1.00 88.00 84 ARG A C 1
ATOM 666 O O . ARG A 1 84 ? 4.501 -1.206 -9.524 1.00 88.00 84 ARG A O 1
ATOM 673 N N . LEU A 1 85 ? 4.163 0.813 -10.432 1.00 75.62 85 LEU A N 1
ATOM 674 C CA . LEU A 1 85 ? 4.357 1.574 -9.204 1.00 75.62 85 LEU A CA 1
ATOM 675 C C . LEU A 1 85 ? 3.119 1.356 -8.347 1.00 75.62 85 LEU A C 1
ATOM 677 O O . LEU A 1 85 ? 2.131 2.088 -8.441 1.00 75.62 85 LEU A O 1
ATOM 681 N N . VAL A 1 86 ? 3.154 0.293 -7.557 1.00 62.25 86 VAL A N 1
ATOM 682 C CA . VAL A 1 86 ? 2.080 -0.009 -6.633 1.00 62.25 86 VAL A CA 1
ATOM 683 C C . VAL A 1 86 ? 2.137 1.029 -5.519 1.00 62.25 86 VAL A C 1
ATOM 685 O O . VAL A 1 86 ? 3.072 1.087 -4.725 1.00 62.25 86 VAL A O 1
ATOM 688 N N . MET A 1 87 ? 1.116 1.883 -5.483 1.00 55.56 87 MET A N 1
ATOM 689 C CA . MET A 1 87 ? 0.858 2.824 -4.389 1.00 55.56 87 MET A CA 1
ATOM 690 C C . MET A 1 87 ? 0.439 2.106 -3.093 1.00 55.56 87 MET A C 1
ATOM 692 O O . MET A 1 87 ? 0.208 2.759 -2.083 1.00 55.56 87 MET A O 1
ATOM 696 N N . GLU A 1 88 ? 0.375 0.775 -3.105 1.00 55.22 88 GLU A N 1
ATOM 697 C CA . GLU A 1 88 ? -0.087 -0.093 -2.019 1.00 55.22 88 GLU A CA 1
ATOM 698 C C . GLU A 1 88 ? 0.646 0.135 -0.691 1.00 55.22 88 GLU A C 1
ATOM 700 O O . GLU A 1 88 ? 0.009 0.253 0.355 1.00 55.22 88 GLU A O 1
ATOM 705 N N . PHE A 1 89 ? 1.968 0.340 -0.722 1.00 57.53 89 PHE A N 1
ATOM 706 C CA . PHE A 1 89 ? 2.723 0.706 0.484 1.00 57.53 89 PHE A CA 1
ATOM 707 C C . PHE A 1 89 ? 2.332 2.080 1.035 1.00 57.53 89 PHE A C 1
ATOM 709 O O . PHE A 1 89 ? 2.330 2.276 2.250 1.00 57.53 89 PHE A O 1
ATOM 716 N N . LYS A 1 90 ? 1.972 3.037 0.166 1.00 62.66 90 LYS A N 1
ATOM 717 C CA . LYS A 1 90 ? 1.485 4.348 0.610 1.00 62.66 90 LYS A CA 1
ATOM 718 C C . LYS A 1 90 ? 0.135 4.200 1.309 1.00 62.66 90 LYS A C 1
ATOM 720 O O . LYS A 1 90 ? -0.073 4.858 2.322 1.00 62.66 90 LYS A O 1
ATOM 725 N N . SER A 1 91 ? -0.742 3.331 0.809 1.00 80.75 91 SER A N 1
ATOM 726 C CA . SER A 1 91 ? -2.060 3.088 1.404 1.00 80.75 91 SER A CA 1
ATOM 727 C C . SER A 1 91 ? -1.953 2.447 2.789 1.00 80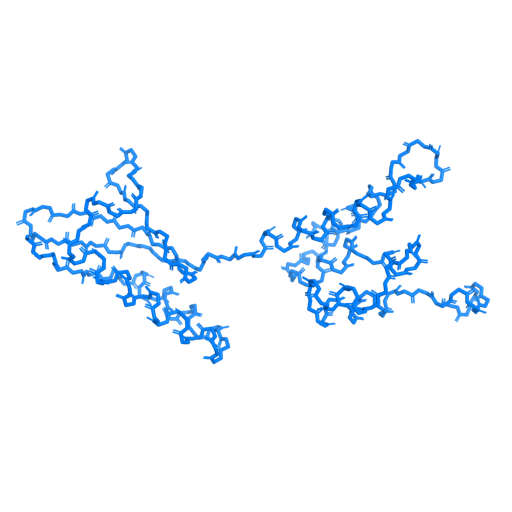.75 91 SER A C 1
ATOM 729 O O . SER A 1 91 ? -2.551 2.964 3.730 1.00 80.75 91 SER A O 1
ATOM 731 N N . LEU A 1 92 ? -1.119 1.411 2.960 1.00 90.81 92 LEU A N 1
ATOM 732 C CA . LEU A 1 92 ? -0.923 0.782 4.273 1.00 90.81 92 LEU A CA 1
ATOM 733 C C . LEU A 1 92 ? -0.265 1.729 5.280 1.00 90.81 92 LEU A C 1
ATOM 735 O O . LEU A 1 92 ? -0.723 1.841 6.414 1.00 90.81 92 LEU A O 1
ATOM 739 N N . LEU A 1 93 ? 0.781 2.454 4.870 1.00 92.62 93 LEU A N 1
ATOM 740 C CA . LEU A 1 93 ? 1.414 3.458 5.729 1.00 92.62 93 LEU A CA 1
ATOM 741 C C . LEU A 1 93 ? 0.444 4.590 6.085 1.00 92.62 93 LEU A C 1
ATOM 743 O O . LEU A 1 93 ? 0.472 5.081 7.212 1.00 92.62 93 LEU A O 1
ATOM 747 N N . SER A 1 94 ? -0.432 4.983 5.157 1.00 93.69 94 SER A N 1
ATOM 748 C CA . SER A 1 94 ? -1.488 5.963 5.418 1.00 93.69 94 SER A CA 1
ATOM 749 C C . SER A 1 94 ? -2.496 5.440 6.440 1.00 93.69 94 SER A C 1
ATOM 751 O O . SER A 1 94 ? -2.823 6.174 7.368 1.00 93.69 94 SER A O 1
ATOM 753 N N . ALA A 1 95 ? -2.923 4.178 6.335 1.00 96.25 95 ALA A N 1
ATOM 754 C CA . ALA A 1 95 ? -3.814 3.540 7.306 1.00 96.25 95 ALA A CA 1
ATOM 755 C C . ALA A 1 95 ? -3.166 3.431 8.696 1.00 96.25 95 ALA A C 1
ATOM 757 O O . ALA A 1 95 ? -3.773 3.824 9.688 1.00 96.25 95 ALA A O 1
ATOM 758 N N . ILE A 1 96 ? -1.899 3.002 8.774 1.00 97.06 96 ILE A N 1
ATOM 759 C CA . ILE A 1 96 ? -1.122 2.973 10.026 1.00 97.06 96 ILE A CA 1
ATOM 760 C C . ILE A 1 96 ? -1.038 4.377 10.638 1.00 97.06 96 ILE A C 1
ATOM 762 O O . ILE A 1 96 ? -1.271 4.563 11.830 1.00 97.06 96 ILE A O 1
ATOM 766 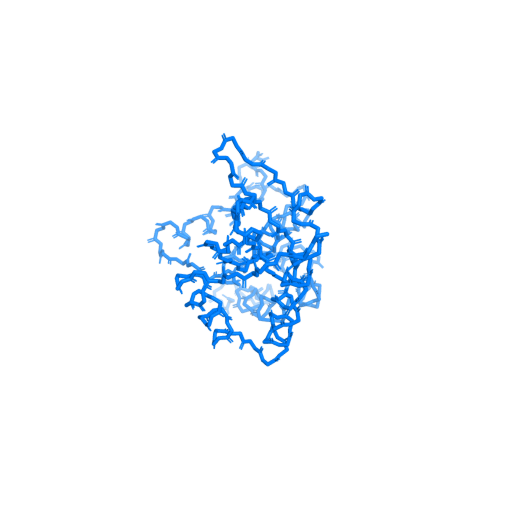N N . SER A 1 97 ? -0.707 5.377 9.820 1.00 97.12 97 SER A N 1
ATOM 767 C CA . SER A 1 97 ? -0.582 6.765 10.261 1.00 97.12 97 SER A CA 1
ATOM 768 C C . SER A 1 97 ? -1.922 7.341 10.725 1.00 97.12 97 SER A C 1
ATOM 770 O O . SER A 1 97 ? -1.965 8.085 11.703 1.00 97.12 97 SER A O 1
ATOM 772 N N . PHE A 1 98 ? -3.015 6.986 10.051 1.00 97.56 98 PHE A N 1
ATOM 773 C CA . PHE A 1 98 ? -4.368 7.353 10.446 1.00 97.56 98 PHE A CA 1
ATOM 774 C C . PHE A 1 98 ? -4.746 6.721 11.785 1.00 97.56 98 PHE A C 1
ATOM 776 O O . PHE A 1 98 ? -5.096 7.456 12.702 1.00 97.56 98 PHE A O 1
ATOM 783 N N . ALA A 1 99 ? -4.584 5.403 11.940 1.00 97.94 99 ALA A N 1
ATOM 784 C CA . ALA A 1 99 ? -4.864 4.701 13.192 1.00 97.94 99 ALA A CA 1
ATOM 785 C C . ALA A 1 99 ? -4.049 5.279 14.361 1.00 97.94 99 ALA A C 1
ATOM 787 O O . ALA A 1 99 ? -4.579 5.497 15.448 1.00 97.94 99 ALA A O 1
ATOM 788 N N . ALA A 1 100 ? -2.770 5.598 14.129 1.00 97.62 100 ALA A N 1
ATOM 789 C CA . ALA A 1 100 ? -1.913 6.214 15.139 1.00 97.62 100 ALA A CA 1
ATOM 790 C C . ALA A 1 100 ? -2.446 7.574 15.614 1.00 97.62 100 ALA A C 1
ATOM 792 O O . ALA A 1 100 ? -2.410 7.850 16.810 1.00 97.62 100 ALA A O 1
ATOM 793 N N . ARG A 1 101 ? -2.954 8.407 14.693 1.00 98.00 101 ARG A N 1
ATOM 794 C CA . ARG A 1 101 ? -3.584 9.692 15.032 1.00 98.00 101 ARG A CA 1
ATOM 795 C C . ARG A 1 101 ? -4.945 9.513 15.700 1.00 98.00 101 ARG A C 1
ATOM 797 O O . ARG A 1 101 ? -5.237 10.207 16.663 1.00 98.00 101 ARG A O 1
ATOM 804 N N . ALA A 1 102 ? -5.772 8.593 15.209 1.00 97.56 102 ALA A N 1
ATOM 805 C CA . ALA A 1 102 ? -7.109 8.351 15.748 1.00 97.56 102 ALA A CA 1
ATOM 806 C C . ALA A 1 102 ? -7.055 7.883 17.215 1.00 97.56 102 ALA A C 1
ATOM 808 O O . ALA A 1 102 ? -7.861 8.315 18.038 1.00 97.56 102 ALA A O 1
ATOM 809 N N . HIS A 1 103 ? -6.054 7.065 17.553 1.00 97.88 103 HIS A N 1
ATOM 810 C CA . HIS A 1 103 ? -5.790 6.592 18.913 1.00 97.88 103 HIS A CA 1
ATOM 811 C C . HIS A 1 103 ? -4.769 7.453 19.683 1.00 97.88 103 HIS A C 1
ATOM 813 O O . HIS A 1 103 ? -4.202 6.993 20.680 1.00 97.88 103 HIS A O 1
ATOM 819 N N . GLU A 1 104 ? -4.494 8.686 19.249 1.00 96.62 104 GLU A N 1
ATOM 820 C CA . GLU A 1 104 ? -3.583 9.578 19.970 1.00 96.62 104 GLU A CA 1
ATOM 821 C C . GLU A 1 104 ? -4.075 9.809 21.410 1.00 96.62 104 GLU A C 1
ATOM 823 O O . GLU A 1 104 ? -5.256 10.046 21.665 1.00 96.62 104 GLU A O 1
ATOM 828 N N . GLY A 1 105 ? -3.160 9.692 22.376 1.00 96.12 105 GLY A N 1
ATOM 829 C CA . GLY A 1 105 ? -3.473 9.807 23.803 1.00 96.12 105 GLY A CA 1
ATOM 830 C C . GLY A 1 105 ? -4.157 8.581 24.422 1.00 96.12 105 GLY A C 1
ATOM 831 O O . GLY A 1 105 ? -4.412 8.586 25.626 1.00 96.12 105 GLY A O 1
ATOM 832 N N . GLN A 1 106 ? -4.428 7.524 23.649 1.00 97.56 106 GLN A N 1
ATOM 833 C CA . GLN A 1 106 ? -4.943 6.258 24.169 1.00 97.56 106 GLN A CA 1
ATOM 834 C C . GLN A 1 106 ? -3.805 5.286 24.504 1.00 97.56 106 GLN A C 1
ATOM 836 O O . GLN A 1 106 ? -2.816 5.168 23.774 1.00 97.56 106 GLN A O 1
ATOM 841 N N . PHE A 1 107 ? -3.982 4.527 25.584 1.00 96.25 107 PHE A N 1
ATOM 842 C CA . PHE A 1 107 ? -3.005 3.561 26.084 1.00 96.25 107 PHE A CA 1
ATOM 843 C C . PHE A 1 107 ? -3.634 2.177 26.251 1.00 96.25 107 PHE A C 1
ATOM 845 O O . PHE A 1 107 ? -4.852 2.028 26.370 1.00 96.25 107 PHE A O 1
ATOM 852 N N . ARG A 1 108 ? -2.799 1.136 26.251 1.00 95.81 108 ARG A N 1
ATOM 853 C CA . ARG A 1 108 ? -3.213 -0.229 26.596 1.00 95.81 108 ARG A CA 1
ATOM 854 C C . ARG A 1 108 ? -3.556 -0.317 28.087 1.00 95.81 108 ARG A C 1
ATOM 856 O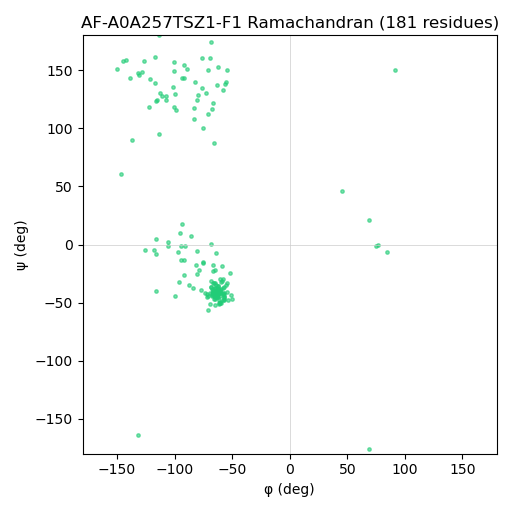 O . ARG A 1 108 ? -3.364 0.618 28.854 1.00 95.81 108 ARG A O 1
ATOM 863 N N . LYS A 1 109 ? -4.061 -1.482 28.514 1.00 91.25 109 LYS A N 1
ATOM 864 C CA . LYS A 1 109 ? -4.445 -1.743 29.916 1.00 91.25 109 LYS A CA 1
ATOM 865 C C . LYS A 1 109 ? -3.292 -1.580 30.919 1.00 91.25 109 LYS A C 1
ATOM 867 O O . LYS A 1 109 ? -3.560 -1.463 32.106 1.00 91.25 109 LYS A O 1
ATOM 872 N N . ASP A 1 110 ? -2.045 -1.608 30.447 1.00 92.69 110 ASP A N 1
ATOM 873 C CA . ASP A 1 110 ? -0.849 -1.341 31.253 1.00 92.69 110 ASP A CA 1
ATOM 874 C C . ASP A 1 110 ? -0.654 0.154 31.571 1.00 92.69 110 ASP A C 1
ATOM 876 O O . ASP A 1 110 ? 0.106 0.481 32.473 1.00 92.69 110 ASP A O 1
ATOM 880 N N . GLY A 1 111 ?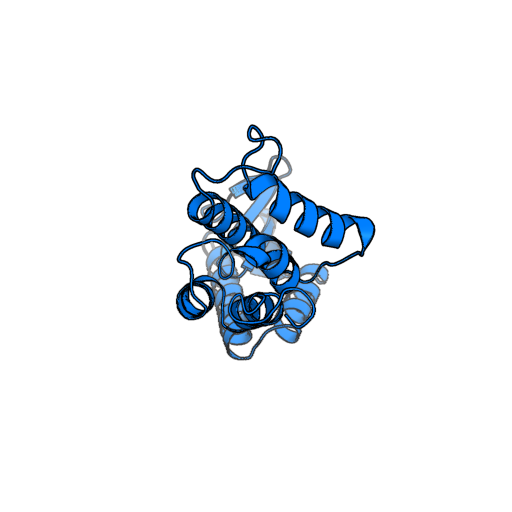 -1.353 1.054 30.870 1.00 93.81 111 GLY A N 1
ATOM 881 C CA . GLY A 1 111 ? -1.255 2.504 31.039 1.00 93.81 111 GLY A CA 1
ATOM 882 C C . GLY A 1 111 ? 0.007 3.138 30.446 1.00 93.81 111 GLY A C 1
ATOM 883 O O . GLY A 1 111 ? 0.135 4.357 30.496 1.00 93.81 111 GLY A O 1
ATOM 884 N N . GLU A 1 112 ? 0.914 2.351 29.866 1.00 95.38 112 GLU A N 1
ATOM 885 C CA . GLU A 1 112 ? 2.215 2.821 29.366 1.00 95.38 112 GLU A CA 1
ATOM 886 C C . GLU A 1 112 ? 2.335 2.667 27.849 1.00 95.38 112 GLU A C 1
ATOM 888 O O . GLU A 1 112 ? 2.849 3.549 27.160 1.00 95.38 112 GLU A O 1
ATOM 893 N N . THR A 1 113 ? 1.834 1.559 27.302 1.00 95.81 113 THR A N 1
ATOM 894 C CA . THR A 1 113 ? 1.995 1.247 25.884 1.00 95.81 113 THR A CA 1
ATOM 895 C C . THR A 1 113 ? 0.961 2.017 25.055 1.00 95.81 113 THR A C 1
ATOM 897 O O . THR A 1 113 ? -0.240 1.838 25.287 1.00 95.81 113 THR A O 1
ATOM 900 N N . PRO A 1 114 ? 1.362 2.813 24.043 1.00 97.00 114 PRO A N 1
ATOM 901 C CA . PRO A 1 114 ? 0.419 3.483 23.146 1.00 97.00 114 PRO A CA 1
ATOM 902 C C . PRO A 1 114 ? -0.526 2.492 22.462 1.00 97.00 114 PRO A C 1
ATOM 904 O O . PRO A 1 114 ? -0.094 1.429 22.002 1.00 97.00 114 PRO A O 1
ATOM 907 N N . TYR A 1 115 ? -1.812 2.835 22.352 1.00 97.19 115 TYR A N 1
ATOM 908 C CA . TYR A 1 115 ? -2.828 1.889 21.878 1.00 97.19 115 TYR A CA 1
ATOM 909 C C . TYR A 1 115 ? -2.551 1.361 20.463 1.00 97.19 115 TYR A C 1
ATOM 911 O O . TYR A 1 115 ? -2.780 0.180 20.207 1.00 97.19 115 TYR A O 1
ATOM 919 N N . ILE A 1 116 ? -1.941 2.174 19.588 1.00 97.56 116 ILE A N 1
ATOM 920 C CA . ILE A 1 116 ? -1.520 1.792 18.225 1.00 97.56 116 ILE A CA 1
ATOM 921 C C . ILE A 1 116 ? -0.663 0.512 18.165 1.00 97.56 116 ILE A C 1
ATOM 923 O O . ILE A 1 116 ? -0.676 -0.202 17.160 1.00 97.56 116 ILE A O 1
ATOM 927 N N . ALA A 1 117 ? 0.037 0.154 19.247 1.00 96.81 117 ALA A N 1
ATOM 928 C CA . ALA A 1 117 ? 0.782 -1.100 19.321 1.00 96.81 117 ALA A CA 1
ATOM 929 C C . ALA A 1 117 ? -0.120 -2.341 19.165 1.00 96.81 117 ALA A C 1
ATOM 931 O O . ALA A 1 117 ? 0.330 -3.374 18.667 1.00 96.81 117 ALA A O 1
ATOM 932 N N . HIS A 1 118 ? -1.393 -2.264 19.572 1.00 96.62 118 HIS A N 1
ATOM 933 C CA . HIS A 1 118 ? -2.345 -3.366 19.423 1.00 96.62 118 HIS A CA 1
ATOM 934 C C . HIS A 1 118 ? -2.763 -3.595 17.965 1.00 96.62 118 HIS A C 1
ATOM 936 O O . HIS A 1 118 ? -2.498 -4.701 17.485 1.00 96.62 118 HIS A O 1
ATOM 942 N N . PRO A 1 119 ? -3.309 -2.609 17.225 1.00 97.38 119 PRO A N 1
ATOM 943 C CA . PRO A 1 119 ? -3.642 -2.808 15.816 1.00 97.38 119 PRO A CA 1
ATOM 944 C C . PRO A 1 119 ? -2.436 -3.214 14.956 1.00 97.38 119 PRO A C 1
ATOM 946 O O . PRO A 1 119 ? -2.552 -4.102 14.111 1.00 97.38 119 PRO A O 1
ATOM 949 N N . LEU A 1 120 ? -1.241 -2.668 15.227 1.00 97.12 120 LEU A N 1
ATOM 950 C CA . LEU A 1 120 ? -0.010 -3.088 14.543 1.00 97.12 120 LEU A CA 1
ATOM 951 C C . LEU A 1 120 ? 0.332 -4.561 14.794 1.00 97.12 120 LEU A C 1
ATOM 953 O O . LEU A 1 120 ? 0.709 -5.279 13.863 1.00 97.12 120 LEU A O 1
ATOM 957 N N . ARG A 1 121 ? 0.186 -5.037 16.036 1.00 97.38 121 ARG A N 1
ATOM 958 C CA . ARG A 1 121 ? 0.397 -6.451 16.371 1.00 97.38 121 ARG A CA 1
ATOM 959 C C . ARG A 1 121 ? -0.627 -7.348 15.679 1.00 97.38 121 ARG A C 1
ATOM 961 O O . ARG A 1 121 ? -0.235 -8.397 15.181 1.00 97.38 121 ARG A O 1
ATOM 968 N N . VAL A 1 122 ? -1.899 -6.946 15.620 1.00 96.94 122 VAL A N 1
ATOM 969 C CA . VAL A 1 122 ? -2.958 -7.701 14.924 1.00 96.94 122 VAL A CA 1
ATOM 970 C C . VAL A 1 122 ? -2.638 -7.829 13.434 1.00 96.94 122 VAL A C 1
ATOM 972 O O . VAL A 1 122 ? -2.578 -8.946 12.926 1.00 96.94 122 VAL A O 1
ATOM 975 N N . MET A 1 123 ? -2.332 -6.716 12.760 1.00 96.75 123 MET A N 1
ATOM 976 C CA . MET A 1 123 ? -1.912 -6.708 11.353 1.00 96.75 123 MET A CA 1
ATOM 977 C C . MET A 1 123 ? -0.673 -7.591 11.122 1.00 96.75 123 MET A C 1
ATOM 979 O O . MET A 1 123 ? -0.629 -8.376 10.175 1.00 96.75 123 MET A O 1
ATOM 983 N N . THR A 1 124 ? 0.324 -7.507 12.010 1.00 93.56 124 THR A N 1
ATOM 984 C CA . THR A 1 124 ? 1.552 -8.313 11.915 1.00 93.56 124 THR A CA 1
ATOM 985 C C . THR A 1 124 ? 1.255 -9.802 12.063 1.00 93.56 124 THR A C 1
ATOM 987 O O . THR A 1 124 ? 1.762 -10.601 11.285 1.00 93.56 124 THR A O 1
ATOM 990 N N . VAL A 1 125 ? 0.416 -10.190 13.026 1.00 94.75 125 VAL A N 1
ATOM 991 C CA . VAL A 1 125 ? -0.001 -11.585 13.225 1.00 94.75 125 VAL A CA 1
ATOM 992 C C . VAL A 1 125 ? -0.788 -12.102 12.019 1.00 94.75 125 VAL A C 1
ATOM 994 O O . VAL A 1 125 ? -0.494 -13.196 11.540 1.00 94.75 125 VAL A O 1
ATOM 997 N N . ALA A 1 126 ? -1.729 -11.315 11.489 1.00 93.06 126 ALA A N 1
ATOM 998 C CA . ALA A 1 126 ? -2.485 -11.666 10.287 1.00 93.06 126 ALA A CA 1
ATOM 999 C C . ALA A 1 126 ? -1.553 -11.937 9.095 1.00 93.06 126 ALA A C 1
ATOM 1001 O O . ALA A 1 126 ? -1.670 -12.965 8.430 1.00 93.06 126 ALA A O 1
ATOM 1002 N N . SER A 1 127 ? -0.574 -11.059 8.874 1.00 91.50 127 SER A N 1
ATOM 1003 C CA . SER A 1 127 ? 0.384 -11.217 7.781 1.00 91.50 127 SER A CA 1
ATOM 1004 C C . SER A 1 127 ? 1.348 -12.389 8.002 1.00 91.50 127 SER A C 1
ATOM 1006 O O . SER A 1 127 ? 1.489 -13.249 7.137 1.00 91.50 127 SER A O 1
ATOM 1008 N N . GLN A 1 128 ? 1.996 -12.452 9.166 1.00 89.62 128 GLN A N 1
ATOM 1009 C CA . GLN A 1 128 ? 3.130 -13.350 9.405 1.00 89.62 128 GLN A CA 1
ATOM 1010 C C . GLN A 1 128 ? 2.715 -14.766 9.806 1.00 89.62 128 GLN A C 1
ATOM 1012 O O . GLN A 1 128 ? 3.371 -15.724 9.411 1.00 89.62 128 GLN A O 1
ATOM 1017 N N . LEU A 1 129 ? 1.654 -14.915 10.605 1.00 91.38 129 LEU A N 1
ATOM 1018 C CA . LEU A 1 129 ? 1.225 -16.226 11.104 1.00 91.38 129 LEU A CA 1
ATOM 1019 C C . LEU A 1 129 ? 0.111 -16.839 10.257 1.00 91.38 129 LEU A C 1
ATOM 1021 O O . LEU A 1 129 ? 0.064 -18.058 10.116 1.00 91.38 129 LEU A O 1
ATOM 1025 N N . PHE A 1 130 ? -0.764 -16.010 9.683 1.00 90.88 130 PHE A N 1
ATOM 1026 C CA . PHE A 1 130 ? -1.906 -16.476 8.892 1.00 90.88 130 PHE A CA 1
ATOM 1027 C C . PHE A 1 130 ? -1.737 -16.277 7.381 1.00 90.88 130 PHE A C 1
ATOM 1029 O O . PHE A 1 130 ? -2.609 -16.683 6.617 1.00 90.88 130 PHE A O 1
ATOM 1036 N N . GLY A 1 131 ? -0.619 -15.694 6.932 1.00 84.19 131 GLY A N 1
ATOM 1037 C CA . GLY A 1 131 ? -0.305 -15.548 5.508 1.00 84.19 131 GLY A CA 1
ATOM 1038 C C . GLY A 1 131 ? -1.211 -14.566 4.763 1.00 84.19 131 GLY A C 1
ATOM 1039 O O . GLY A 1 131 ? -1.326 -14.648 3.539 1.00 84.19 131 GLY A O 1
ATOM 1040 N N . VAL A 1 132 ? -1.870 -13.645 5.474 1.00 88.69 132 VAL A N 1
ATOM 1041 C CA . VAL A 1 132 ? -2.712 -12.624 4.843 1.00 88.69 132 VAL A CA 1
ATOM 1042 C C . VAL A 1 132 ? -1.822 -11.663 4.058 1.00 88.69 132 VAL A C 1
ATOM 1044 O O . VAL A 1 132 ? -0.974 -10.968 4.620 1.00 88.69 132 VAL A O 1
ATOM 1047 N N . SER A 1 133 ? -2.021 -11.640 2.743 1.00 84.50 133 SER A N 1
ATOM 1048 C CA . SER A 1 133 ? -1.309 -10.770 1.797 1.00 84.50 133 SER A CA 1
ATOM 1049 C C . SER A 1 133 ? -2.227 -9.769 1.095 1.00 84.50 133 SER A C 1
ATOM 1051 O O . SER A 1 133 ? -1.734 -8.864 0.428 1.00 84.50 133 SER A O 1
ATOM 1053 N N . ASP A 1 134 ? -3.545 -9.899 1.273 1.00 89.06 134 ASP A N 1
ATOM 1054 C CA . ASP A 1 134 ? -4.516 -8.932 0.773 1.00 89.06 134 ASP A CA 1
ATOM 1055 C C . ASP A 1 134 ? -4.363 -7.593 1.505 1.00 89.06 134 ASP A C 1
ATOM 1057 O O . ASP A 1 134 ? -4.441 -7.517 2.735 1.00 89.06 134 ASP A O 1
ATOM 1061 N N . LEU A 1 135 ? -4.114 -6.531 0.742 1.00 89.94 135 LEU A N 1
ATOM 1062 C CA . LEU A 1 135 ? -3.808 -5.222 1.303 1.00 89.94 135 LEU A CA 1
ATOM 1063 C C . LEU A 1 135 ? -4.996 -4.615 2.051 1.00 89.94 135 LEU A C 1
ATOM 1065 O O . LEU A 1 135 ? -4.801 -4.034 3.117 1.00 89.94 135 LEU A O 1
ATOM 1069 N N . GLU A 1 136 ? -6.206 -4.731 1.505 1.00 93.38 136 GLU A N 1
ATOM 1070 C CA . GLU A 1 136 ? -7.409 -4.168 2.122 1.00 93.38 136 GLU A CA 1
ATOM 1071 C C . GLU A 1 136 ? -7.692 -4.847 3.466 1.00 93.38 136 GLU A C 1
ATOM 1073 O O . GLU A 1 136 ? -8.019 -4.167 4.438 1.00 93.38 136 GLU A O 1
ATOM 1078 N N . ALA A 1 137 ? -7.470 -6.161 3.563 1.00 94.56 137 ALA A N 1
ATOM 1079 C CA . ALA A 1 137 ? -7.551 -6.907 4.813 1.00 94.56 137 ALA A CA 1
ATOM 1080 C C . ALA A 1 137 ? -6.492 -6.458 5.835 1.00 94.56 137 ALA A C 1
ATOM 1082 O O . ALA A 1 137 ? -6.802 -6.307 7.018 1.00 94.56 137 ALA A O 1
ATOM 1083 N N . LEU A 1 138 ? -5.249 -6.204 5.409 1.00 95.94 138 LEU A N 1
ATOM 1084 C CA . LEU A 1 138 ? -4.201 -5.688 6.303 1.00 95.94 138 LEU A CA 1
ATOM 1085 C C . LEU A 1 138 ? -4.482 -4.247 6.758 1.00 95.94 138 LEU A C 1
ATOM 1087 O O . LEU A 1 138 ? -4.237 -3.909 7.918 1.00 95.94 138 LEU A O 1
ATOM 1091 N N . MET A 1 139 ? -5.036 -3.411 5.878 1.00 96.69 139 MET A N 1
ATOM 1092 C CA . MET A 1 139 ? -5.504 -2.069 6.228 1.00 96.69 139 MET A CA 1
ATOM 1093 C C . MET A 1 139 ? -6.665 -2.133 7.226 1.00 96.69 139 MET A C 1
ATOM 1095 O O . MET A 1 139 ? -6.631 -1.445 8.242 1.00 96.69 139 MET A O 1
ATOM 1099 N N . ALA A 1 140 ? -7.648 -3.007 7.004 1.00 97.12 140 ALA A N 1
ATOM 1100 C CA . ALA A 1 140 ? -8.737 -3.223 7.951 1.00 97.12 140 ALA A CA 1
ATOM 1101 C C . ALA A 1 140 ? -8.214 -3.717 9.309 1.00 97.12 140 ALA A C 1
ATOM 1103 O O . ALA A 1 140 ? -8.643 -3.221 10.345 1.00 97.12 140 ALA A O 1
ATOM 1104 N N . ALA A 1 141 ? -7.223 -4.614 9.329 1.00 97.19 141 ALA A N 1
ATOM 1105 C CA . ALA A 1 141 ? -6.612 -5.097 10.567 1.00 97.19 141 ALA A CA 1
ATOM 1106 C C . ALA A 1 141 ? -5.961 -3.973 11.394 1.00 97.19 141 ALA A C 1
ATOM 1108 O O . ALA A 1 141 ? -6.079 -3.971 12.621 1.00 97.19 141 ALA A O 1
ATOM 1109 N N . VAL A 1 142 ? -5.299 -2.997 10.759 1.00 97.81 142 VAL A N 1
ATOM 1110 C CA . VAL A 1 142 ? -4.728 -1.853 11.494 1.00 97.81 142 VAL A CA 1
ATOM 1111 C C . VAL A 1 142 ? -5.774 -0.792 11.866 1.00 97.81 142 VAL A C 1
ATOM 1113 O O . VAL A 1 142 ? -5.566 -0.044 12.817 1.00 97.81 142 VAL A O 1
ATOM 1116 N N . LEU A 1 143 ? -6.909 -0.745 11.164 1.00 97.94 143 LEU A N 1
ATOM 1117 C CA . LEU A 1 143 ? -7.999 0.209 11.395 1.00 97.94 143 LEU A CA 1
ATOM 1118 C C . LEU A 1 143 ? -9.140 -0.346 12.269 1.00 97.94 143 LEU A C 1
ATOM 1120 O O . LEU A 1 143 ? -10.031 0.419 12.619 1.00 97.94 143 LEU A O 1
ATOM 1124 N N . HIS A 1 144 ? -9.140 -1.636 12.625 1.00 97.38 144 HIS A N 1
ATOM 1125 C CA . HIS A 1 144 ? -10.332 -2.333 13.140 1.00 97.38 144 HIS A CA 1
ATOM 1126 C C . HIS A 1 144 ? -11.004 -1.682 14.362 1.00 97.38 144 HIS A C 1
ATOM 1128 O O . HIS A 1 144 ? -12.226 -1.679 14.438 1.00 97.38 144 HIS A O 1
ATOM 1134 N N . ASP A 1 145 ? -10.227 -1.084 15.269 1.00 97.19 145 ASP A N 1
ATOM 1135 C CA . ASP A 1 145 ? -10.736 -0.439 16.491 1.00 97.19 145 ASP A CA 1
ATOM 1136 C C . ASP A 1 145 ? -11.048 1.060 16.300 1.00 97.19 145 ASP A C 1
ATOM 1138 O O . ASP A 1 145 ? -11.487 1.731 17.232 1.00 97.19 145 ASP A O 1
ATOM 1142 N N . THR A 1 146 ? -10.814 1.633 15.113 1.00 97.25 146 THR A N 1
ATOM 1143 C CA . THR A 1 146 ? -10.957 3.087 14.911 1.00 97.25 146 THR A CA 1
ATOM 1144 C C . THR A 1 146 ? -12.407 3.552 15.009 1.00 97.25 146 THR A C 1
ATOM 1146 O O . THR A 1 146 ? -12.661 4.534 15.704 1.00 97.25 146 THR A O 1
ATOM 1149 N N . ILE A 1 147 ? -13.362 2.836 14.404 1.00 96.56 147 ILE A N 1
ATOM 1150 C CA . ILE A 1 147 ? -14.794 3.148 14.562 1.00 96.56 147 ILE A CA 1
ATOM 1151 C C . ILE A 1 147 ? -15.252 2.863 16.000 1.00 96.56 147 ILE A C 1
ATOM 1153 O O . ILE A 1 147 ? -16.040 3.616 16.567 1.00 96.56 147 ILE A O 1
ATOM 1157 N N . GLU A 1 148 ? -14.748 1.789 16.616 1.00 93.19 148 GLU A N 1
ATOM 1158 C CA . GLU A 1 148 ? -15.195 1.369 17.945 1.00 93.19 148 GLU A CA 1
ATOM 1159 C C . GLU A 1 148 ? -14.730 2.327 19.059 1.00 93.19 148 GLU A C 1
ATOM 1161 O O . GLU A 1 148 ? -15.509 2.674 19.954 1.00 93.19 148 GLU A O 1
ATOM 1166 N N . ASP A 1 149 ? -13.465 2.747 19.028 1.00 93.88 149 ASP A N 1
ATOM 1167 C CA . ASP A 1 149 ? -12.780 3.382 20.160 1.00 93.88 149 ASP A CA 1
ATOM 1168 C C . ASP A 1 149 ? -12.351 4.833 19.904 1.00 93.88 149 ASP A C 1
ATOM 1170 O O . ASP A 1 149 ? -11.698 5.449 20.754 1.00 93.88 149 ASP A O 1
ATOM 1174 N N . THR A 1 150 ? -12.706 5.414 18.758 1.00 95.25 150 THR A N 1
ATOM 1175 C CA . THR A 1 150 ? -12.349 6.801 18.419 1.00 95.25 150 THR A CA 1
ATOM 1176 C C . THR A 1 150 ? -13.563 7.590 17.911 1.00 95.25 150 THR A C 1
ATOM 1178 O O . THR A 1 150 ? -14.705 7.225 18.173 1.00 95.25 150 THR A O 1
ATOM 1181 N N . ARG A 1 151 ? -13.332 8.741 17.265 1.00 95.25 151 ARG A N 1
ATOM 1182 C CA . ARG A 1 151 ? -14.386 9.548 16.620 1.00 95.25 151 ARG A CA 1
ATOM 1183 C C . ARG A 1 151 ? -14.558 9.238 15.134 1.00 95.25 151 ARG A C 1
ATOM 1185 O O . ARG A 1 151 ? -15.380 9.882 14.500 1.00 95.25 151 ARG A O 1
ATOM 1192 N N . THR A 1 152 ? -13.750 8.328 14.600 1.00 96.56 152 THR A N 1
ATOM 1193 C CA . THR A 1 152 ? -13.815 7.902 13.205 1.00 96.56 152 THR A CA 1
ATOM 1194 C C . THR A 1 152 ? -15.148 7.225 12.915 1.00 96.56 152 THR A C 1
ATOM 1196 O O . THR A 1 152 ? -15.599 6.396 13.703 1.00 96.56 152 THR A O 1
ATOM 1199 N N . ASP A 1 153 ? -15.749 7.541 11.774 1.00 96.12 153 ASP A N 1
ATOM 1200 C CA . ASP A 1 153 ? -16.918 6.831 11.259 1.00 96.12 153 ASP A CA 1
ATOM 1201 C C . ASP A 1 153 ? -16.612 6.064 9.957 1.00 96.12 153 ASP A C 1
ATOM 1203 O O . ASP A 1 153 ? -15.472 5.989 9.492 1.00 96.12 153 ASP A O 1
ATOM 1207 N N . HIS A 1 154 ? -17.622 5.382 9.410 1.00 96.19 154 HIS A N 1
ATOM 1208 C CA . HIS A 1 154 ? -17.469 4.602 8.175 1.00 96.19 154 HIS A CA 1
ATOM 1209 C C . HIS A 1 154 ? -17.163 5.499 6.970 1.00 96.19 154 HIS A C 1
ATOM 1211 O O . HIS A 1 154 ? -16.328 5.125 6.142 1.00 96.19 154 HIS A O 1
ATOM 1217 N N . ASP A 1 155 ? -17.768 6.687 6.904 1.00 92.50 155 ASP A N 1
ATOM 1218 C CA . ASP A 1 155 ? -17.596 7.620 5.790 1.00 92.50 155 ASP A CA 1
ATOM 1219 C C . ASP A 1 155 ? -16.154 8.153 5.748 1.00 92.50 155 ASP A C 1
ATOM 1221 O O . ASP A 1 155 ? -15.526 8.109 4.686 1.00 92.50 155 ASP A O 1
ATOM 1225 N N . ASP A 1 156 ? -15.568 8.507 6.901 1.00 93.25 156 ASP A N 1
ATOM 1226 C CA . ASP A 1 156 ? -14.153 8.890 7.034 1.00 93.25 156 ASP A CA 1
ATOM 1227 C C . ASP A 1 156 ? -13.207 7.855 6.397 1.00 93.25 156 ASP A C 1
ATOM 1229 O O . ASP A 1 156 ? -12.224 8.199 5.724 1.00 93.25 156 ASP A O 1
ATOM 1233 N N . LEU A 1 157 ? -13.484 6.568 6.636 1.00 95.56 157 LEU A N 1
ATOM 1234 C CA . LEU A 1 157 ? -12.681 5.459 6.126 1.00 95.56 157 LEU A CA 1
ATOM 1235 C C . LEU A 1 157 ? -12.963 5.182 4.649 1.00 95.56 157 LEU A C 1
ATOM 1237 O O . LEU A 1 157 ? -12.030 4.896 3.895 1.00 95.56 157 LEU A O 1
ATOM 1241 N N . SER A 1 158 ? -14.222 5.279 4.226 1.00 90.06 158 SER A N 1
ATOM 1242 C CA . SER A 1 158 ? -14.643 5.062 2.841 1.00 90.06 158 SER A CA 1
ATOM 1243 C C . SER A 1 158 ? -14.010 6.103 1.916 1.00 90.06 158 SER A C 1
ATOM 1245 O O . SER A 1 158 ? -13.468 5.748 0.866 1.00 90.06 158 SER A O 1
ATOM 1247 N N . GLU A 1 159 ? -13.979 7.369 2.340 1.00 84.12 159 GLU A N 1
ATOM 1248 C CA . GLU A 1 159 ? -13.357 8.464 1.592 1.00 84.12 159 GLU A CA 1
ATOM 1249 C C . GLU A 1 159 ? -11.831 8.322 1.486 1.00 84.12 159 GLU A C 1
ATOM 1251 O O . GLU A 1 159 ? -11.252 8.597 0.432 1.00 84.12 159 GLU A O 1
ATOM 1256 N N . GLN A 1 160 ? -11.157 7.882 2.555 1.00 89.44 160 GLN A N 1
ATOM 1257 C CA . GLN A 1 160 ? -9.689 7.824 2.591 1.00 89.44 160 GLN A CA 1
ATOM 1258 C C . GLN A 1 160 ? -9.097 6.522 2.048 1.00 89.44 160 GLN A C 1
ATOM 1260 O O . GLN A 1 160 ? -8.006 6.532 1.469 1.00 89.44 160 GLN A O 1
ATOM 1265 N N . PHE A 1 161 ? -9.781 5.400 2.261 1.00 91.69 161 PHE A N 1
ATOM 1266 C CA . PHE A 1 161 ? -9.242 4.056 2.037 1.00 91.69 161 PHE A CA 1
ATOM 1267 C C . PHE A 1 161 ? -10.111 3.196 1.118 1.00 91.69 161 PHE A C 1
ATOM 1269 O O . PHE A 1 161 ? -9.690 2.104 0.736 1.00 91.69 161 PHE A O 1
ATOM 1276 N N . GLY A 1 162 ? -11.276 3.703 0.713 1.00 90.31 162 GLY A N 1
ATOM 1277 C CA . GLY A 1 162 ? -12.231 3.006 -0.133 1.00 90.31 162 GLY A CA 1
ATOM 1278 C C . GLY A 1 162 ? -13.262 2.216 0.669 1.00 90.31 162 GLY A C 1
ATOM 1279 O O . GLY A 1 162 ? -12.999 1.700 1.757 1.00 90.31 162 GLY A O 1
ATOM 1280 N N . THR A 1 163 ? -14.451 2.078 0.085 1.00 91.00 163 THR A N 1
ATOM 1281 C CA . THR A 1 163 ? -15.626 1.476 0.733 1.00 91.00 163 THR A CA 1
ATOM 1282 C C . THR A 1 163 ? -15.384 0.050 1.220 1.00 91.00 163 THR A C 1
ATOM 1284 O O . THR A 1 163 ? -15.824 -0.300 2.304 1.00 91.00 163 THR A O 1
ATOM 1287 N N . ARG A 1 164 ? -14.605 -0.760 0.490 1.00 93.62 164 ARG A N 1
ATOM 1288 C CA . ARG A 1 164 ? -14.294 -2.142 0.902 1.00 93.62 164 ARG A CA 1
ATOM 1289 C C . ARG A 1 164 ? -13.549 -2.210 2.238 1.00 93.62 164 ARG A C 1
ATOM 1291 O O . ARG A 1 164 ? -13.876 -3.052 3.068 1.00 93.62 164 ARG A O 1
ATOM 1298 N N . VAL A 1 165 ? -12.589 -1.312 2.469 1.00 95.88 165 VAL A N 1
ATOM 1299 C CA . VAL A 1 165 ? -11.867 -1.235 3.750 1.00 95.88 165 VAL A CA 1
ATOM 1300 C C . VAL A 1 165 ? -12.811 -0.777 4.861 1.00 95.88 165 VAL A C 1
ATOM 1302 O O . VAL A 1 165 ? -12.816 -1.374 5.935 1.00 95.88 165 VAL A O 1
ATOM 1305 N N . ALA A 1 166 ? -13.637 0.239 4.597 1.00 95.62 166 ALA A N 1
ATOM 1306 C CA . ALA A 1 166 ? -14.622 0.734 5.557 1.00 95.62 166 ALA A CA 1
ATOM 1307 C C . ALA A 1 166 ? -15.640 -0.350 5.955 1.00 95.62 166 ALA A C 1
ATOM 1309 O O . ALA A 1 166 ? -15.919 -0.528 7.140 1.00 95.62 166 ALA A O 1
ATOM 1310 N N . ASP A 1 167 ? -16.119 -1.138 4.989 1.00 96.31 167 ASP A N 1
ATOM 1311 C CA . ASP A 1 167 ? -17.035 -2.259 5.213 1.00 96.31 167 ASP A CA 1
ATOM 1312 C C . ASP A 1 167 ? -16.397 -3.357 6.073 1.00 96.31 167 ASP A C 1
ATOM 1314 O O . ASP A 1 167 ? -17.041 -3.879 6.983 1.00 96.31 167 ASP A O 1
ATOM 1318 N N . TYR A 1 168 ? -15.122 -3.688 5.836 1.00 97.06 168 TYR A N 1
ATOM 1319 C CA . TYR A 1 168 ? -14.392 -4.633 6.686 1.00 97.06 168 TYR A CA 1
ATOM 1320 C C . TYR A 1 168 ? -14.266 -4.134 8.123 1.00 97.06 168 TYR A C 1
ATOM 1322 O O . TYR A 1 168 ? -14.506 -4.901 9.053 1.00 97.06 168 TYR A O 1
ATOM 1330 N N . VAL A 1 169 ? -13.923 -2.861 8.323 1.00 97.06 169 VAL A N 1
ATOM 1331 C CA . VAL A 1 169 ? -13.798 -2.285 9.669 1.00 97.06 169 VAL A CA 1
ATOM 1332 C C . VAL A 1 169 ? -15.155 -2.246 10.374 1.00 97.06 169 VAL A C 1
ATOM 1334 O O . VAL A 1 169 ? -15.255 -2.669 11.526 1.00 97.06 169 VAL A O 1
ATOM 1337 N N . ALA A 1 170 ? -16.218 -1.827 9.686 1.00 94.19 170 ALA A N 1
ATOM 1338 C CA . ALA A 1 170 ? -17.565 -1.817 10.250 1.00 94.19 170 ALA A CA 1
ATOM 1339 C C . ALA A 1 170 ? -18.053 -3.223 10.624 1.00 94.19 170 ALA A C 1
ATOM 1341 O O . ALA A 1 170 ? -18.663 -3.391 11.675 1.00 94.19 170 ALA A O 1
ATOM 1342 N N . ALA A 1 171 ? -17.732 -4.243 9.823 1.00 93.12 171 ALA A N 1
ATOM 1343 C CA . ALA A 1 171 ? -18.067 -5.632 10.138 1.00 93.12 171 ALA A CA 1
ATOM 1344 C C . ALA A 1 171 ? -17.321 -6.183 11.371 1.00 93.12 171 ALA A C 1
ATOM 1346 O O . ALA A 1 171 ? -17.788 -7.141 11.985 1.00 93.12 171 ALA A O 1
ATOM 1347 N N . LEU A 1 172 ? -16.171 -5.603 11.728 1.00 91.31 172 LEU A N 1
ATOM 1348 C CA . LEU A 1 172 ? -15.383 -5.965 12.913 1.00 91.31 172 LEU A CA 1
ATOM 1349 C C . LEU A 1 172 ? -15.737 -5.128 14.154 1.00 91.31 172 LEU A C 1
ATOM 1351 O O . LEU A 1 172 ? -15.329 -5.483 15.258 1.00 91.31 172 LEU A O 1
ATOM 1355 N N . THR A 1 173 ? -16.481 -4.034 13.974 1.00 87.56 173 THR A N 1
ATOM 1356 C CA . THR A 1 173 ? -16.839 -3.087 15.035 1.00 87.56 173 THR A CA 1
ATOM 1357 C C . THR A 1 173 ? -17.993 -3.626 15.872 1.00 87.56 173 THR A C 1
ATOM 1359 O O . THR A 1 173 ? -19.047 -3.978 15.339 1.00 87.56 173 THR A O 1
ATOM 1362 N N . LYS A 1 174 ? -17.838 -3.637 17.198 1.00 83.25 174 LYS A N 1
ATOM 1363 C CA . LYS A 1 174 ? -18.904 -4.088 18.102 1.00 83.25 174 LYS A CA 1
ATOM 1364 C C . LYS A 1 174 ? -19.929 -2.993 18.365 1.00 83.25 174 LYS A C 1
ATOM 1366 O O . LYS A 1 174 ? -19.582 -1.842 18.640 1.00 83.25 174 LYS A O 1
ATOM 1371 N N . ASP A 1 175 ? -21.207 -3.366 18.409 1.00 77.56 175 ASP A N 1
ATOM 1372 C CA . ASP A 1 175 ? -22.255 -2.450 18.863 1.00 77.56 175 ASP A CA 1
ATOM 1373 C C . ASP A 1 175 ? -22.209 -2.310 20.393 1.00 77.56 175 ASP A C 1
ATOM 1375 O O . ASP A 1 175 ? -22.716 -3.150 21.140 1.00 77.56 175 ASP A O 1
ATOM 1379 N N . LYS A 1 176 ? -21.613 -1.215 20.884 1.00 70.50 176 LYS A N 1
ATOM 1380 C CA . LYS A 1 176 ? -21.505 -0.919 22.326 1.00 70.50 176 LYS A CA 1
ATOM 1381 C C . LYS A 1 176 ? -22.854 -0.700 23.028 1.00 70.50 176 LYS A C 1
ATOM 1383 O O . LYS A 1 176 ? -22.870 -0.580 24.251 1.00 70.50 176 LYS A O 1
ATOM 1388 N N . ARG A 1 177 ? -23.976 -0.639 22.300 1.00 71.25 177 ARG A N 1
ATOM 1389 C CA . ARG A 1 177 ? -25.328 -0.554 22.886 1.00 71.25 177 ARG A CA 1
ATOM 1390 C C . ARG A 1 177 ? -25.863 -1.915 23.330 1.00 71.25 177 ARG A C 1
ATOM 1392 O O . ARG A 1 177 ? -26.828 -1.958 24.090 1.00 71.25 177 ARG A O 1
ATOM 1399 N N . LEU A 1 178 ? -25.273 -3.006 22.846 1.00 70.31 178 LEU A N 1
ATOM 1400 C CA . LEU A 1 178 ? -25.670 -4.362 23.201 1.00 70.31 178 LEU A CA 1
ATOM 1401 C C . LEU A 1 178 ? -24.898 -4.852 24.443 1.00 70.31 178 LEU A C 1
ATOM 1403 O O . LEU A 1 178 ? -23.765 -4.418 24.675 1.00 70.31 178 LEU A O 1
ATOM 1407 N N . PRO A 1 179 ? -25.488 -5.755 25.254 1.00 70.00 179 PRO A N 1
ATOM 1408 C CA . PRO A 1 179 ? -24.777 -6.421 26.343 1.00 70.00 179 PRO A CA 1
ATOM 1409 C C . PRO A 1 179 ? -23.512 -7.118 25.837 1.00 70.00 179 PRO A C 1
ATOM 1411 O O . PRO A 1 179 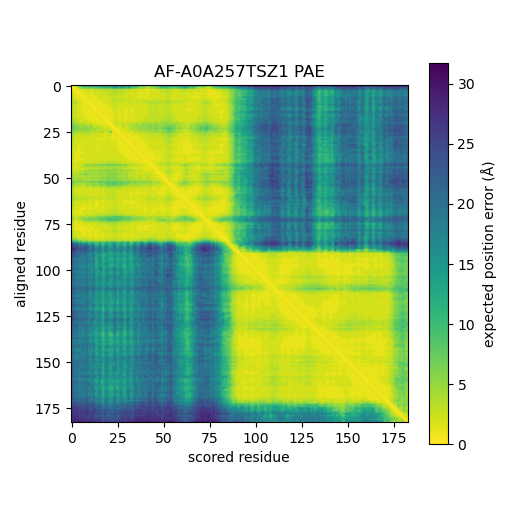? -23.474 -7.591 24.702 1.00 70.00 179 PRO A O 1
ATOM 1414 N N . GLU A 1 180 ? -22.486 -7.229 26.684 1.00 70.19 180 GLU A N 1
ATOM 1415 C CA . GLU A 1 180 ? -21.192 -7.790 26.277 1.00 70.19 180 GLU A CA 1
ATOM 1416 C C . GLU A 1 180 ? -21.287 -9.223 25.733 1.00 70.19 180 GLU A C 1
ATOM 1418 O O . GLU A 1 180 ? -20.517 -9.586 24.851 1.00 70.19 180 GLU A O 1
ATOM 1423 N N . GLU A 1 181 ? -22.262 -10.006 26.196 1.00 76.00 181 GLU A N 1
ATOM 1424 C CA . GLU A 1 181 ? -22.498 -11.373 25.718 1.00 76.00 181 GLU A CA 1
ATOM 1425 C C . GLU A 1 181 ? -23.160 -11.437 24.331 1.00 76.00 181 GLU A C 1
ATOM 1427 O O . GLU A 1 181 ? -23.201 -12.503 23.723 1.00 76.00 181 GLU A O 1
ATOM 1432 N N . THR A 1 182 ? -23.742 -10.329 23.858 1.00 62.28 182 THR A N 1
ATOM 1433 C CA . THR A 1 182 ? -24.612 -10.279 22.664 1.00 62.28 182 THR A CA 1
ATOM 1434 C C . THR A 1 182 ? -24.054 -9.399 21.540 1.00 62.28 182 THR A C 1
ATOM 1436 O O . THR A 1 182 ? -24.665 -9.328 20.474 1.00 62.28 182 THR A O 1
ATOM 1439 N N . ARG A 1 183 ? -22.933 -8.713 21.785 1.00 62.22 183 ARG A N 1
ATOM 1440 C CA . ARG A 1 183 ? -22.249 -7.834 20.828 1.00 62.22 183 ARG A CA 1
ATOM 1441 C C . ARG A 1 183 ? -21.111 -8.533 20.095 1.00 62.22 183 ARG A C 1
ATOM 1443 O O . ARG A 1 183 ? -20.455 -9.406 20.708 1.00 62.22 183 ARG A O 1
#

Nearest PDB structures (foldseek):
  5vxa-assembly1_A  TM=9.588E-01  e=9.445E-08  Homo sapiens
  3nr1-assembly1_B  TM=9.534E-01  e=2.519E-07  Homo sapiens
  3nqw-assembly1_B  TM=9.439E-01  e=1.097E-06  Drosophila melanogaster
  6z3o-assembly1_CCC-2  TM=7.853E-01  e=1.128E-05  Pseudomonas aeruginosa PAO1
  3g5o-assembly1_C  TM=8.510E-01  e=6.673E-05  Mycobacterium tuberculosis H37Rv

Foldseek 3Di:
DFAAEAEDPAAVVQLVVQLVPDDPVVNVQSVVQVVVVRVCCRPPVPVAAAADPVQWGWHDRPQKIWIWHADPVRSYIYGHHMDGVPCLVVLLVVLLVVLQVQQPPPADPVNPHRPLVQLVVQLCCCCPVVVDPDSLVSSLSSCQCSCAPGPDALVNCCVRRNNSSSVSSVVSHDDPVDDPVPD